Protein AF-A0A2U8VP04-F1 (afdb_monomer)

Sequence (195 aa):
MIQVMQFQFFENGKVKQGQSQHTMMLEAYCEGRLNLFNPYWKRTVQLAESKLTYRWAQRKLEAGEMTAEQFAEYEAAHETCTAIAVCEDTEWVKVGRIGSKRENISYIGQFIIVRRQKAGPMECVVFLDGESFGPDRFQHDLRSKPGTGRRKAYAFYDPSGLYEAMKREEAMRAESDARAAQQPPEGLLGGDPWQ

Nearest PDB structures (foldseek):
  7szf-assembly1_C-3  TM=3.199E-01  e=1.836E+00  Microseira wollei
  7sze-assembly1_B-3  TM=3.113E-01  e=2.849E+00  Microseira wollei
  6wnd-assembly1_C-3  TM=3.426E-01  e=3.749E+00  Microseira wollei

Solvent-accessible surface area (backbone atoms only — not comparable to full-atom values): 10911 Å² total; per-residue (Å²): 115,80,53,32,37,40,40,35,34,32,39,45,41,90,58,60,94,95,55,56,43,35,35,40,34,42,34,35,31,61,57,101,64,70,50,95,88,65,49,77,43,74,40,73,23,56,36,37,56,36,69,61,56,34,57,50,45,50,54,31,40,76,69,68,76,39,54,72,71,51,40,47,54,42,48,52,49,32,52,52,43,53,62,48,54,71,38,87,59,40,66,47,51,29,31,19,63,37,37,42,80,90,78,70,44,72,47,84,66,25,33,34,44,40,38,33,34,69,88,61,66,58,46,53,42,36,36,50,90,92,43,77,49,55,50,53,79,55,48,71,39,89,84,42,49,65,49,68,82,41,53,37,28,35,29,42,30,48,90,79,46,44,68,64,51,42,51,52,54,51,49,54,48,54,52,50,52,53,51,58,72,66,51,72,84,90,78,85,88,76,86,74,98,81,126

Structure (mmCIF, N/CA/C/O backbone):
data_AF-A0A2U8VP04-F1
#
_entry.id   AF-A0A2U8VP04-F1
#
loop_
_atom_site.group_PDB
_atom_site.id
_atom_site.type_symbol
_atom_site.label_atom_id
_atom_site.label_alt_id
_atom_site.label_comp_id
_atom_site.label_asym_id
_atom_site.label_entity_id
_atom_site.label_seq_id
_atom_site.pdbx_PDB_ins_code
_atom_site.Cartn_x
_atom_site.Cartn_y
_atom_site.Cartn_z
_atom_site.occupancy
_atom_site.B_iso_or_equiv
_atom_site.auth_seq_id
_atom_site.auth_comp_id
_atom_site.auth_asym_id
_atom_site.auth_atom_id
_atom_site.pdbx_PDB_model_num
ATOM 1 N N . MET A 1 1 ? -10.518 -2.214 -14.734 1.00 83.38 1 MET A N 1
ATOM 2 C CA . MET A 1 1 ? -9.704 -3.237 -14.051 1.00 83.38 1 MET A CA 1
ATOM 3 C C . MET A 1 1 ? -8.262 -2.759 -14.029 1.00 83.38 1 MET A C 1
ATOM 5 O O . MET A 1 1 ? -7.812 -2.223 -15.039 1.00 83.38 1 MET A O 1
ATOM 9 N N .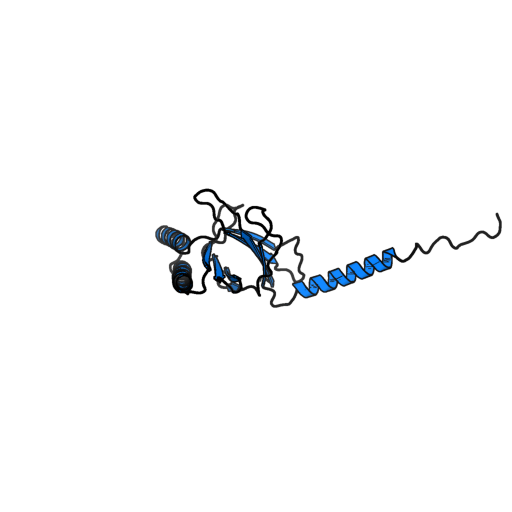 ILE A 1 2 ? -7.581 -2.876 -12.889 1.00 90.56 2 ILE A N 1
ATOM 10 C CA . ILE A 1 2 ? -6.170 -2.491 -12.752 1.00 90.56 2 ILE A CA 1
ATOM 11 C C . ILE A 1 2 ? -5.322 -3.574 -13.423 1.00 90.56 2 ILE A C 1
ATOM 13 O O . ILE A 1 2 ? -5.438 -4.740 -13.064 1.00 90.56 2 ILE A O 1
ATOM 17 N N . GLN A 1 3 ? -4.504 -3.196 -14.404 1.00 92.56 3 GLN A N 1
ATOM 18 C CA . GLN A 1 3 ? -3.622 -4.135 -15.108 1.00 92.56 3 GLN A CA 1
ATOM 19 C C . GLN A 1 3 ? -2.236 -4.179 -14.478 1.00 92.56 3 GLN A C 1
ATOM 21 O O . GLN A 1 3 ? -1.663 -5.250 -14.326 1.00 92.56 3 GLN A O 1
ATOM 26 N N . VAL A 1 4 ? -1.722 -3.013 -14.082 1.00 94.94 4 VAL A N 1
ATOM 27 C CA . VAL A 1 4 ? -0.464 -2.886 -13.350 1.00 94.94 4 VAL A CA 1
ATOM 28 C C . VAL A 1 4 ? -0.673 -1.946 -12.177 1.00 94.94 4 VAL A C 1
ATOM 30 O O . VAL A 1 4 ? -1.321 -0.905 -12.308 1.00 94.94 4 VAL A O 1
ATOM 33 N N . MET A 1 5 ? -0.082 -2.272 -11.035 1.00 96.31 5 MET A N 1
ATOM 34 C CA . MET A 1 5 ? 0.054 -1.334 -9.927 1.00 96.31 5 MET A CA 1
ATOM 35 C C . MET A 1 5 ? 1.511 -1.242 -9.507 1.00 96.31 5 MET A C 1
ATOM 37 O O . MET A 1 5 ? 2.140 -2.254 -9.209 1.00 96.31 5 MET A O 1
ATOM 41 N N . GLN A 1 6 ? 2.042 -0.025 -9.452 1.00 96.38 6 GLN A N 1
ATOM 42 C CA . GLN A 1 6 ? 3.347 0.232 -8.866 1.00 96.38 6 GLN A CA 1
ATOM 43 C C . GLN A 1 6 ? 3.196 0.664 -7.409 1.00 96.38 6 GLN A C 1
ATOM 45 O O . GLN A 1 6 ? 2.401 1.541 -7.068 1.00 96.38 6 GLN A O 1
ATOM 50 N N . PHE A 1 7 ? 4.034 0.076 -6.567 1.00 97.31 7 PHE A N 1
ATOM 51 C CA . PHE A 1 7 ? 4.130 0.337 -5.142 1.00 97.31 7 PHE A CA 1
ATOM 52 C C . PHE A 1 7 ? 5.481 0.988 -4.900 1.00 97.31 7 PHE A C 1
ATOM 54 O O . PHE A 1 7 ? 6.507 0.419 -5.262 1.00 97.31 7 PHE A O 1
ATOM 61 N N . GLN A 1 8 ? 5.513 2.175 -4.306 1.00 96.38 8 GLN A N 1
ATOM 62 C CA . GLN A 1 8 ? 6.757 2.871 -3.989 1.00 96.38 8 GLN A CA 1
ATOM 63 C C . GLN A 1 8 ? 6.781 3.225 -2.505 1.00 96.38 8 GLN A C 1
ATOM 65 O O . GLN A 1 8 ? 5.968 4.011 -2.019 1.00 96.38 8 GLN A O 1
ATOM 70 N N . PHE A 1 9 ? 7.729 2.644 -1.782 1.00 96.25 9 PHE A N 1
ATOM 71 C CA . PHE A 1 9 ? 7.896 2.848 -0.354 1.00 96.25 9 PHE A CA 1
ATOM 72 C C . PHE A 1 9 ? 8.868 3.994 -0.073 1.00 96.25 9 PHE A C 1
ATOM 74 O O . PHE A 1 9 ? 9.968 4.042 -0.629 1.00 96.25 9 PHE A O 1
ATOM 81 N N . PHE A 1 10 ? 8.492 4.876 0.849 1.00 94.69 10 PHE A N 1
ATOM 82 C CA . PHE A 1 10 ? 9.289 6.011 1.298 1.00 94.69 10 PHE A CA 1
ATOM 83 C C . PHE A 1 10 ? 9.478 5.973 2.811 1.00 94.69 10 PHE A C 1
ATOM 85 O O . PHE A 1 10 ? 8.554 5.673 3.572 1.00 94.69 10 PHE A O 1
ATOM 92 N N . GLU A 1 11 ? 10.682 6.347 3.231 1.00 92.00 11 GLU A N 1
ATOM 93 C CA . GLU A 1 11 ? 11.032 6.547 4.630 1.00 92.00 11 GLU A CA 1
ATOM 94 C C . GLU A 1 11 ? 11.326 8.032 4.863 1.00 92.00 11 GLU A C 1
ATOM 96 O O . GLU A 1 11 ? 12.306 8.580 4.356 1.00 92.00 11 GLU A O 1
ATOM 101 N N . ASN A 1 12 ? 10.462 8.696 5.626 1.00 86.00 12 ASN A N 1
ATOM 102 C CA . ASN A 1 12 ? 10.450 10.151 5.792 1.00 86.00 12 ASN A CA 1
ATOM 103 C C . ASN A 1 12 ? 11.450 10.654 6.854 1.00 86.00 12 ASN A C 1
ATOM 105 O O . ASN A 1 12 ? 11.556 11.857 7.075 1.00 86.00 12 ASN A O 1
ATOM 109 N N . GLY A 1 13 ? 12.214 9.760 7.495 1.00 83.75 13 GLY A N 1
ATOM 110 C CA . GLY A 1 13 ? 13.189 10.117 8.529 1.00 83.75 13 GLY A CA 1
ATOM 111 C C . GLY A 1 13 ? 12.532 10.607 9.824 1.00 83.75 13 GLY A C 1
ATOM 112 O O . GLY A 1 13 ? 11.505 10.080 10.251 1.00 83.75 13 GLY A O 1
ATOM 113 N N . LYS A 1 14 ? 1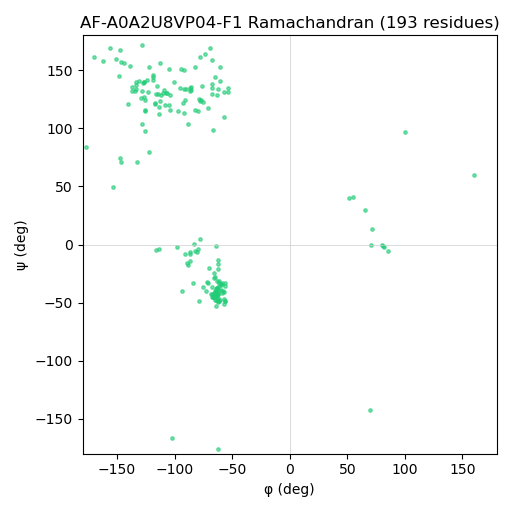3.137 11.607 10.482 1.00 83.88 14 LYS A N 1
ATOM 114 C CA . LYS A 1 14 ? 12.557 12.227 11.685 1.00 83.88 14 LYS A CA 1
ATOM 115 C C . LYS A 1 14 ? 11.338 13.060 11.292 1.00 83.88 14 LYS A C 1
ATOM 117 O O . LYS A 1 14 ? 11.468 14.049 10.579 1.00 83.88 14 LYS A O 1
ATOM 122 N N . VAL A 1 15 ? 10.172 12.679 11.798 1.00 83.38 15 VAL A N 1
ATOM 123 C CA . VAL A 1 15 ? 8.896 13.348 11.518 1.00 83.38 15 VAL A CA 1
ATOM 124 C C . VAL A 1 15 ? 8.341 14.026 12.769 1.00 83.38 15 VAL A C 1
ATOM 126 O O . VAL A 1 15 ? 8.681 13.647 13.891 1.00 83.38 15 VAL A O 1
ATOM 129 N N . LYS A 1 16 ? 7.489 15.042 12.582 1.00 81.44 16 LYS A N 1
ATOM 130 C CA . LYS A 1 16 ? 6.778 15.689 13.696 1.00 81.44 16 LYS A CA 1
ATOM 131 C C . LYS A 1 16 ? 5.764 14.720 14.313 1.00 81.44 16 LYS A C 1
ATOM 133 O O . LYS A 1 16 ? 5.308 13.783 13.659 1.00 81.44 16 LYS A O 1
ATOM 138 N N . GLN A 1 17 ? 5.370 14.973 15.558 1.00 74.25 17 GLN A N 1
ATOM 139 C CA . GLN A 1 17 ? 4.321 14.197 16.219 1.00 74.25 17 GLN A CA 1
ATOM 1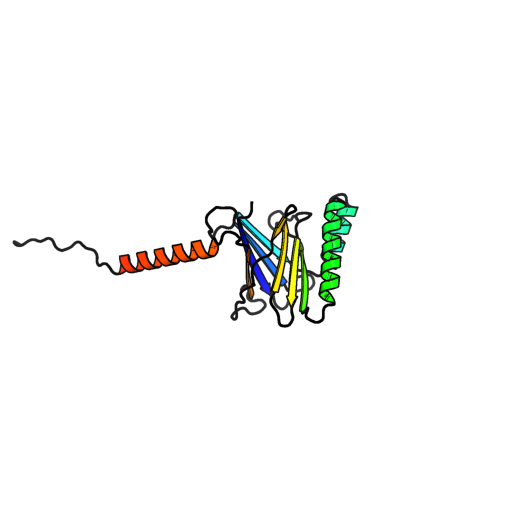40 C C . GLN A 1 17 ? 3.041 14.177 15.362 1.00 74.25 17 GLN A C 1
ATOM 142 O O . GLN A 1 17 ? 2.605 15.213 14.862 1.00 74.25 17 GLN A O 1
ATOM 147 N N . GLY A 1 18 ? 2.472 12.987 15.156 1.00 70.31 18 GLY A N 1
ATOM 148 C CA . GLY A 1 18 ? 1.281 12.779 14.321 1.00 70.31 18 GLY A CA 1
ATOM 149 C C . GLY A 1 18 ? 1.548 12.591 12.821 1.00 70.31 18 GLY A C 1
ATOM 150 O O . GLY A 1 18 ? 0.617 12.270 12.086 1.00 70.31 18 GLY A O 1
ATOM 151 N N . GLN A 1 19 ? 2.789 12.742 12.351 1.00 79.19 19 GLN A N 1
ATOM 152 C CA . GLN A 1 19 ? 3.169 12.403 10.977 1.00 79.19 19 GLN A CA 1
ATOM 153 C C . GLN A 1 19 ? 3.683 10.965 10.887 1.00 79.19 19 GLN A C 1
ATOM 155 O O . GLN A 1 19 ? 4.272 10.448 11.836 1.00 79.19 19 GLN A O 1
ATOM 160 N N . SER A 1 20 ? 3.490 10.317 9.734 1.00 84.50 20 SER A N 1
ATOM 161 C CA . SER A 1 20 ? 4.046 8.983 9.535 1.00 84.50 20 SER A CA 1
ATOM 162 C C . SER A 1 20 ? 5.484 9.029 9.033 1.00 84.50 20 SER A C 1
ATOM 164 O O . SER A 1 20 ? 5.815 9.701 8.054 1.00 84.50 20 SER A O 1
ATOM 166 N N . GLN A 1 21 ? 6.330 8.225 9.675 1.00 89.94 21 GLN A N 1
ATOM 167 C CA . GLN A 1 21 ? 7.680 7.925 9.207 1.00 89.94 21 GLN A CA 1
ATOM 168 C C . GLN A 1 21 ? 7.677 7.128 7.898 1.00 89.94 21 GLN A C 1
ATOM 170 O O . GLN A 1 21 ? 8.659 7.178 7.163 1.00 89.94 21 GLN A O 1
ATOM 175 N N . HIS A 1 22 ? 6.603 6.388 7.608 1.00 94.81 22 HIS A N 1
ATOM 176 C CA . HIS A 1 22 ? 6.528 5.456 6.488 1.00 94.81 22 HIS A CA 1
ATOM 177 C C . HIS A 1 22 ? 5.356 5.811 5.575 1.00 94.81 22 HIS A C 1
ATOM 179 O O . HIS A 1 22 ? 4.222 6.012 6.013 1.00 94.81 22 HIS A O 1
ATOM 185 N N . THR A 1 23 ? 5.611 5.872 4.278 1.00 95.25 23 THR A N 1
ATOM 186 C CA . THR A 1 23 ? 4.586 6.186 3.284 1.00 95.25 23 THR A CA 1
ATOM 187 C C . THR A 1 23 ? 4.680 5.198 2.135 1.00 95.25 23 THR A C 1
ATOM 189 O O . THR A 1 23 ? 5.777 4.884 1.679 1.00 95.25 23 THR A O 1
ATOM 192 N N . MET A 1 24 ? 3.530 4.722 1.663 1.00 96.56 24 MET A N 1
ATOM 193 C CA . MET A 1 24 ? 3.430 3.982 0.411 1.00 96.56 24 MET A CA 1
ATOM 194 C C . MET A 1 24 ? 2.763 4.869 -0.631 1.00 96.56 24 MET A C 1
ATOM 196 O O . MET A 1 24 ? 1.717 5.458 -0.375 1.00 96.56 24 MET A O 1
ATOM 200 N N . MET A 1 25 ? 3.356 4.972 -1.807 1.00 96.69 25 MET A N 1
ATOM 201 C CA . MET A 1 25 ? 2.731 5.584 -2.967 1.00 96.69 25 MET A CA 1
ATOM 202 C C . MET A 1 25 ? 2.279 4.479 -3.909 1.00 96.69 25 MET A C 1
ATOM 204 O O . MET A 1 25 ? 3.059 3.588 -4.236 1.00 96.69 25 MET A O 1
ATOM 208 N N . LEU A 1 26 ? 1.016 4.549 -4.302 1.00 96.75 26 LEU A N 1
ATOM 209 C CA . LEU A 1 26 ? 0.366 3.617 -5.205 1.00 96.75 26 LEU A CA 1
ATOM 210 C C . LEU A 1 26 ? 0.070 4.346 -6.512 1.00 96.75 26 LEU A C 1
ATOM 212 O O . LEU A 1 26 ? -0.510 5.438 -6.498 1.00 96.75 26 LEU A O 1
ATOM 216 N N . GLU A 1 27 ? 0.477 3.749 -7.620 1.00 96.25 27 GLU A N 1
ATOM 217 C CA . GLU A 1 27 ? 0.210 4.229 -8.973 1.00 96.25 27 GLU A CA 1
ATOM 218 C C . GLU A 1 27 ? -0.442 3.093 -9.755 1.00 96.25 27 GLU A C 1
ATOM 220 O O . GLU A 1 27 ? 0.168 2.040 -9.940 1.00 96.25 27 GLU A O 1
ATOM 225 N N . ALA A 1 28 ? -1.695 3.284 -10.160 1.00 95.06 28 ALA A N 1
ATOM 226 C CA . ALA A 1 28 ? -2.449 2.282 -10.901 1.00 95.06 28 ALA A CA 1
ATOM 227 C C . ALA A 1 28 ? -2.470 2.608 -12.391 1.00 95.06 28 ALA A C 1
ATOM 229 O O . ALA A 1 28 ? -2.663 3.760 -12.786 1.00 95.06 28 ALA A O 1
ATOM 230 N N . TYR A 1 29 ? -2.336 1.570 -13.204 1.00 95.06 29 TYR A N 1
ATOM 231 C CA . TYR A 1 29 ? -2.353 1.630 -14.656 1.00 95.06 29 TYR A CA 1
ATOM 232 C C . TYR A 1 29 ? -3.410 0.647 -15.161 1.00 95.06 29 TYR A C 1
ATOM 234 O O . TYR A 1 29 ? -3.404 -0.537 -14.818 1.00 95.06 29 TYR A O 1
ATOM 242 N N . CYS A 1 30 ? -4.352 1.160 -15.947 1.00 92.38 30 CYS A N 1
ATOM 243 C CA . CYS A 1 30 ? -5.529 0.414 -16.405 1.00 92.38 30 CYS A CA 1
ATOM 244 C C . CYS A 1 30 ? -5.524 0.173 -17.922 1.00 92.38 30 CYS A C 1
ATOM 246 O O . CYS A 1 30 ? -6.437 -0.462 -18.444 1.00 92.38 30 CYS A O 1
ATOM 248 N N . GLU A 1 31 ? -4.532 0.711 -18.630 1.00 85.56 31 GLU A N 1
ATOM 249 C CA . GLU A 1 31 ? -4.422 0.644 -20.085 1.00 85.56 31 GLU A CA 1
ATOM 250 C C . GLU A 1 31 ? -3.555 -0.542 -20.518 1.00 85.56 31 GLU A C 1
ATOM 252 O O . GLU A 1 31 ? -2.612 -0.907 -19.820 1.00 85.56 31 GLU A O 1
ATOM 257 N N . GLY A 1 32 ? -3.824 -1.085 -21.713 1.00 80.81 32 GLY A N 1
ATOM 258 C CA . GLY A 1 32 ? -3.103 -2.227 -22.304 1.00 80.81 32 GLY A CA 1
ATOM 259 C C . GLY A 1 32 ? -1.625 -1.988 -22.624 1.00 80.81 32 GLY A C 1
ATOM 260 O O . GLY A 1 32 ? -0.949 -2.889 -23.114 1.00 80.81 32 GLY A O 1
ATOM 261 N N . ARG A 1 33 ? -1.118 -0.778 -22.372 1.00 84.75 33 ARG A N 1
ATOM 262 C CA . ARG A 1 33 ? 0.292 -0.421 -22.488 1.00 84.75 33 ARG A CA 1
ATOM 263 C C . ARG A 1 33 ? 0.706 0.371 -21.258 1.00 84.75 33 ARG A C 1
ATOM 265 O O . ARG A 1 33 ? 0.050 1.340 -20.885 1.00 84.75 33 ARG A O 1
ATOM 272 N N . LEU A 1 34 ? 1.828 -0.012 -20.657 1.00 89.06 34 LEU A N 1
ATOM 273 C CA . LEU A 1 34 ? 2.341 0.676 -19.483 1.00 89.06 34 LEU A CA 1
ATOM 274 C C . LEU A 1 34 ? 3.022 1.995 -19.873 1.00 89.06 34 LEU A C 1
ATOM 276 O O . LEU A 1 34 ? 3.960 2.012 -20.667 1.00 89.06 34 LEU A O 1
ATOM 280 N N . ASN A 1 35 ? 2.561 3.094 -19.276 1.00 89.19 35 ASN A N 1
ATOM 281 C CA . ASN A 1 35 ? 3.212 4.399 -19.326 1.00 89.19 35 ASN A CA 1
ATOM 282 C C . ASN A 1 35 ? 3.435 4.902 -17.897 1.00 89.19 35 ASN A C 1
ATOM 284 O O . ASN A 1 35 ? 2.535 5.488 -17.300 1.00 89.19 35 ASN A O 1
ATOM 288 N N . LEU A 1 36 ? 4.648 4.712 -17.369 1.00 89.75 36 LEU A N 1
ATO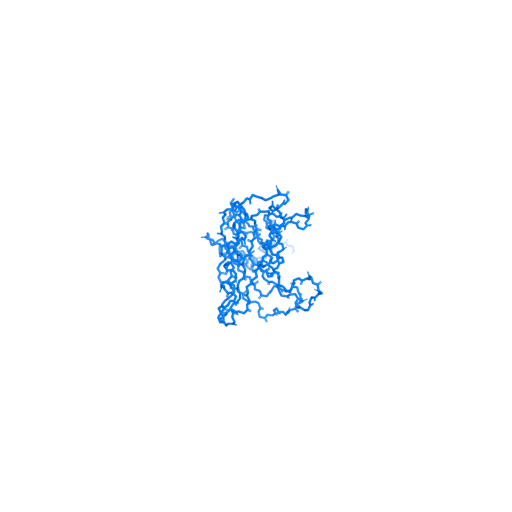M 289 C CA . LEU A 1 36 ? 5.004 5.073 -15.989 1.00 89.75 36 LEU A CA 1
ATOM 290 C C . LEU A 1 36 ? 4.894 6.573 -15.670 1.00 89.75 36 LEU A C 1
ATOM 292 O O . LEU A 1 36 ? 4.933 6.959 -14.505 1.00 89.75 36 LEU A O 1
ATOM 296 N N . PHE A 1 37 ? 4.770 7.435 -16.680 1.00 89.69 37 PHE A N 1
ATOM 297 C CA . PHE A 1 37 ? 4.640 8.878 -16.481 1.00 89.69 37 PHE A CA 1
ATOM 298 C C . PHE A 1 37 ? 3.191 9.331 -16.306 1.00 89.69 37 PHE A C 1
ATOM 300 O O . PHE A 1 37 ? 2.958 10.431 -15.806 1.00 89.69 37 PHE A O 1
ATOM 307 N N . ASN A 1 38 ? 2.223 8.503 -16.705 1.00 91.62 38 ASN A N 1
ATOM 308 C CA . ASN A 1 38 ? 0.810 8.856 -16.684 1.00 91.62 38 ASN A CA 1
ATOM 309 C C . ASN A 1 38 ? -0.036 7.738 -16.053 1.00 91.62 38 ASN A C 1
ATOM 311 O O . ASN A 1 38 ? -0.756 7.034 -16.763 1.00 91.62 38 ASN A O 1
ATOM 315 N N . PRO A 1 39 ? 0.056 7.536 -14.726 1.00 94.00 39 PRO A N 1
ATOM 316 C CA . PRO A 1 39 ? -0.815 6.593 -14.041 1.00 94.00 39 PRO A CA 1
ATOM 317 C C . PRO A 1 39 ? -2.275 7.054 -14.106 1.00 94.00 39 PRO A C 1
ATOM 319 O O . PRO A 1 39 ? -2.564 8.243 -13.965 1.00 94.00 39 PRO A O 1
ATOM 322 N N . TYR A 1 40 ? -3.201 6.100 -14.232 1.00 93.25 40 TYR A N 1
ATOM 323 C CA . TYR A 1 40 ? -4.646 6.359 -14.210 1.00 93.25 40 TYR A CA 1
ATOM 324 C C . TYR A 1 40 ? -5.059 7.063 -12.911 1.00 93.25 40 TYR A C 1
ATOM 326 O O . TYR A 1 40 ? -5.830 8.023 -12.912 1.00 93.25 40 TYR A O 1
ATOM 334 N N . TRP A 1 41 ? -4.478 6.634 -11.789 1.00 92.81 41 TRP A N 1
ATOM 335 C CA . TRP A 1 41 ? -4.485 7.415 -10.562 1.00 92.81 41 TRP A CA 1
A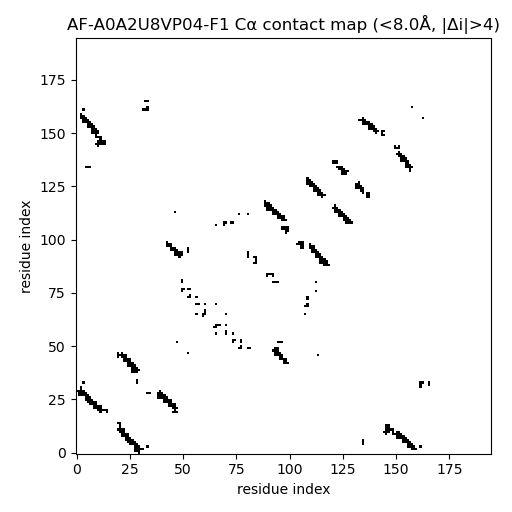TOM 336 C C . TRP A 1 41 ? -3.213 7.200 -9.753 1.00 92.81 41 TRP A C 1
ATOM 338 O O . TRP A 1 41 ? -2.540 6.174 -9.836 1.00 92.81 41 TRP A O 1
ATOM 348 N N . LYS A 1 42 ? -2.927 8.187 -8.902 1.00 94.56 42 LYS A N 1
ATOM 349 C CA . LYS A 1 42 ? -1.823 8.185 -7.946 1.00 94.56 42 LYS A CA 1
ATOM 350 C C . LYS A 1 42 ? -2.332 8.519 -6.552 1.00 94.56 42 LYS A C 1
ATOM 352 O O . LYS A 1 42 ? -3.083 9.489 -6.386 1.00 94.56 42 LYS A O 1
ATOM 357 N N . ARG A 1 43 ? -1.941 7.732 -5.548 1.00 95.06 43 ARG A N 1
ATOM 358 C CA . ARG A 1 43 ? -2.357 7.911 -4.149 1.00 95.06 43 ARG A CA 1
ATOM 359 C C . ARG A 1 43 ? -1.179 7.734 -3.202 1.00 95.06 43 ARG A C 1
ATOM 361 O O . ARG A 1 43 ? -0.420 6.779 -3.299 1.00 95.06 43 ARG A O 1
ATOM 368 N N . THR A 1 44 ? -1.036 8.671 -2.271 1.00 94.44 44 THR A N 1
ATOM 369 C CA . THR A 1 44 ? -0.013 8.630 -1.224 1.00 94.44 44 THR A CA 1
ATOM 370 C C . THR A 1 44 ? -0.666 8.224 0.087 1.00 94.44 44 THR A C 1
ATOM 372 O O . THR A 1 44 ? -1.488 8.958 0.633 1.00 94.44 44 THR A O 1
ATOM 375 N N . VAL A 1 45 ? -0.273 7.068 0.600 1.00 95.38 45 VAL A N 1
ATOM 376 C CA . VAL A 1 45 ? -0.863 6.416 1.760 1.00 95.38 45 VAL A CA 1
ATOM 377 C C . VAL A 1 45 ? 0.094 6.500 2.943 1.00 95.38 45 VAL A C 1
ATOM 379 O O . VAL A 1 45 ? 1.220 6.003 2.901 1.00 95.38 45 VAL A O 1
ATOM 382 N N . GLN A 1 46 ? -0.359 7.134 4.022 1.00 94.50 46 GLN A N 1
ATOM 383 C CA . GLN A 1 46 ? 0.391 7.201 5.275 1.00 94.50 46 GLN A CA 1
ATOM 384 C C . GLN A 1 46 ? 0.229 5.883 6.035 1.00 94.50 46 GLN A C 1
ATOM 386 O O . GLN A 1 46 ? -0.897 5.466 6.305 1.00 94.50 46 GLN A O 1
ATOM 391 N N . LEU A 1 47 ? 1.343 5.238 6.386 1.00 95.88 47 LEU A N 1
ATOM 392 C CA . LEU A 1 47 ? 1.328 3.957 7.089 1.00 95.88 47 LEU A CA 1
ATOM 393 C C . LEU A 1 47 ? 1.355 4.191 8.599 1.00 95.88 47 LEU A C 1
ATOM 395 O O . LEU A 1 47 ? 2.256 4.849 9.115 1.00 95.88 47 LEU A O 1
ATOM 399 N N . ALA A 1 48 ? 0.387 3.649 9.319 1.00 94.25 48 ALA A N 1
ATOM 400 C CA . ALA A 1 48 ? 0.218 3.822 10.754 1.00 94.25 48 ALA A CA 1
ATOM 401 C C . ALA A 1 48 ? 0.073 2.465 11.455 1.00 94.25 48 ALA A C 1
ATOM 403 O O . ALA A 1 48 ? -0.043 1.424 10.812 1.00 94.25 48 ALA A O 1
ATOM 404 N N . GLU A 1 49 ? 0.082 2.465 12.784 1.00 94.00 49 GLU A N 1
ATOM 405 C CA . GLU A 1 49 ? -0.296 1.275 13.549 1.00 94.00 49 GLU A CA 1
ATOM 406 C C . GLU A 1 49 ? -1.742 0.872 13.236 1.00 94.00 49 GLU A C 1
ATOM 408 O O . GLU A 1 49 ? -2.626 1.730 13.129 1.00 94.00 49 GLU A O 1
ATOM 413 N N . SER A 1 50 ? -2.000 -0.434 13.133 1.00 96.06 50 SER A N 1
ATOM 414 C CA . SER A 1 50 ? -3.318 -0.969 12.760 1.00 96.06 50 SER A CA 1
ATOM 415 C C . SER A 1 50 ? -4.435 -0.481 13.689 1.00 96.06 50 SER A C 1
ATOM 417 O O . SER A 1 50 ? -5.518 -0.135 13.222 1.00 96.06 50 SER A O 1
ATOM 419 N N . LYS A 1 51 ? -4.144 -0.324 14.988 1.00 96.19 51 LYS A N 1
ATOM 420 C CA . LYS A 1 51 ? -5.074 0.195 16.004 1.00 96.19 51 LYS A CA 1
ATOM 421 C C . LYS A 1 51 ? -5.646 1.576 15.664 1.00 96.19 51 LYS A C 1
ATOM 423 O O . LYS A 1 51 ? -6.786 1.872 16.020 1.00 96.19 51 LYS A O 1
ATOM 428 N N . LEU A 1 52 ? -4.878 2.441 14.997 1.00 94.81 52 LEU A N 1
ATOM 429 C CA . LEU A 1 52 ? -5.352 3.773 14.604 1.00 94.81 52 LEU A CA 1
ATOM 430 C C . LEU A 1 52 ? -6.361 3.695 13.455 1.00 94.81 52 LEU A C 1
ATOM 432 O O . LEU A 1 52 ? -7.363 4.412 13.478 1.00 94.81 52 LEU A O 1
ATOM 436 N N . THR A 1 53 ? -6.117 2.809 12.489 1.00 94.56 53 THR A N 1
ATOM 437 C CA . THR A 1 53 ? -7.049 2.531 11.388 1.00 94.56 53 THR A CA 1
ATOM 438 C C . THR A 1 53 ? -8.321 1.867 11.910 1.00 94.56 53 THR A C 1
ATOM 440 O O . THR A 1 53 ? -9.408 2.336 11.589 1.00 94.56 53 THR A O 1
ATOM 443 N N . TYR A 1 54 ? -8.192 0.874 12.793 1.00 96.94 54 TYR A N 1
ATOM 444 C CA . TYR A 1 54 ? -9.319 0.201 13.442 1.00 96.94 54 TYR A CA 1
ATOM 445 C C . TYR A 1 54 ? -10.223 1.182 14.205 1.00 96.94 54 TYR A C 1
ATOM 447 O O . TYR A 1 54 ? -11.418 1.265 13.948 1.00 96.94 54 TYR A O 1
ATOM 455 N N . ARG A 1 55 ? -9.645 2.029 15.071 1.00 97.19 55 ARG A N 1
ATOM 456 C CA . ARG A 1 55 ? -10.405 3.063 15.803 1.00 97.19 55 ARG A CA 1
ATOM 457 C C . ARG A 1 55 ? -11.075 4.079 14.885 1.00 97.19 55 ARG A C 1
ATOM 459 O O . ARG A 1 55 ? -12.104 4.643 15.240 1.00 97.19 55 ARG A O 1
ATOM 466 N N . TRP A 1 56 ? -10.460 4.394 13.747 1.00 95.75 56 TRP A N 1
ATOM 467 C CA . TRP A 1 56 ? -11.101 5.248 12.753 1.00 95.75 56 TRP A CA 1
ATOM 468 C C . TRP A 1 56 ? -12.304 4.545 12.117 1.00 95.75 56 TRP A C 1
ATOM 470 O O . TRP A 1 56 ? -13.354 5.174 12.020 1.00 95.75 56 TRP A O 1
ATOM 480 N N . ALA A 1 57 ? -12.164 3.271 11.742 1.00 96.50 57 ALA A N 1
ATOM 481 C CA . ALA A 1 57 ? -13.241 2.482 11.153 1.00 96.50 57 ALA A CA 1
ATOM 482 C C . ALA A 1 57 ? -14.412 2.324 12.131 1.00 96.50 57 ALA A C 1
ATOM 484 O O . ALA A 1 57 ? -15.553 2.577 11.761 1.00 96.50 57 ALA A O 1
ATOM 485 N N . GLN A 1 58 ? -14.117 2.064 13.406 1.00 97.75 58 GLN A N 1
ATOM 486 C CA . GLN A 1 58 ? -15.115 1.994 14.471 1.00 97.75 58 GLN A CA 1
ATOM 487 C C . GLN A 1 58 ? -15.935 3.288 14.570 1.00 97.75 58 GLN A C 1
ATOM 489 O O . GLN A 1 58 ? -17.159 3.247 14.545 1.00 97.75 58 GLN A O 1
ATOM 494 N N . ARG A 1 59 ? -15.277 4.457 14.586 1.00 97.62 59 ARG A N 1
ATOM 495 C CA . ARG A 1 59 ? -15.990 5.747 14.600 1.00 97.62 59 ARG A CA 1
ATOM 496 C C . ARG A 1 59 ? -16.859 5.964 13.360 1.00 97.62 59 ARG A C 1
ATOM 498 O O . ARG A 1 59 ? -17.858 6.667 13.441 1.00 97.62 59 ARG A O 1
ATOM 505 N N . LYS A 1 60 ? -16.465 5.418 12.205 1.00 97.12 60 LYS A N 1
ATOM 506 C CA . LYS A 1 60 ? -17.245 5.518 10.964 1.00 97.12 60 LYS A CA 1
ATOM 507 C C . LYS A 1 60 ? -18.461 4.599 10.975 1.00 97.12 60 LYS A C 1
ATOM 509 O O . LYS A 1 60 ? -19.513 5.024 10.509 1.00 97.12 60 LYS A O 1
ATOM 514 N N . LEU A 1 61 ? -18.337 3.411 11.561 1.00 97.12 61 LEU A N 1
ATOM 515 C CA . LEU A 1 61 ? -19.468 2.525 11.830 1.00 97.12 61 LEU A CA 1
ATOM 516 C C . LEU A 1 61 ? -20.461 3.185 12.799 1.00 97.12 61 LEU A C 1
ATOM 518 O O . LEU A 1 61 ? -21.645 3.274 12.496 1.00 97.12 61 LEU A O 1
ATOM 522 N N . GLU A 1 62 ? -19.972 3.724 13.920 1.00 97.62 62 GLU A N 1
ATOM 523 C CA . GLU A 1 62 ? -20.792 4.425 14.924 1.00 97.62 62 GLU A CA 1
ATOM 524 C C . GLU A 1 62 ? -21.519 5.650 14.340 1.00 97.62 62 GLU A C 1
ATOM 526 O O . GLU A 1 62 ? -22.646 5.948 14.729 1.00 97.62 62 GLU A O 1
ATOM 531 N N . ALA A 1 63 ? -20.897 6.342 13.382 1.00 96.75 63 ALA A N 1
ATOM 532 C CA . ALA A 1 63 ? -21.494 7.471 12.669 1.00 96.75 63 ALA A CA 1
ATOM 533 C C . ALA A 1 63 ? -22.462 7.063 11.536 1.00 96.75 63 ALA A C 1
ATOM 535 O O . ALA A 1 63 ? -23.045 7.941 10.902 1.00 96.75 63 ALA A O 1
ATOM 536 N N . GLY A 1 64 ? -22.620 5.765 11.247 1.00 96.44 64 GLY A N 1
ATOM 537 C CA . GLY A 1 64 ? -23.441 5.265 10.137 1.00 96.44 64 GLY A CA 1
ATOM 538 C C . GLY A 1 64 ? -22.846 5.508 8.744 1.00 96.44 64 GLY A C 1
ATOM 539 O O . GLY A 1 64 ? -23.545 5.369 7.745 1.00 96.44 64 GLY A O 1
ATOM 540 N N . GLU A 1 65 ? -21.565 5.877 8.657 1.00 95.31 65 GLU A N 1
ATOM 541 C CA . GLU A 1 65 ? -20.860 6.124 7.391 1.00 95.31 65 GLU A CA 1
ATOM 542 C C . GLU A 1 65 ? -20.259 4.845 6.781 1.00 95.31 65 GLU A C 1
ATOM 544 O O . GLU A 1 65 ? -19.842 4.852 5.626 1.00 95.31 65 GLU A O 1
ATOM 549 N N . MET A 1 66 ? -20.173 3.764 7.559 1.00 95.31 66 MET A N 1
ATOM 550 C CA . MET A 1 66 ? -19.579 2.480 7.181 1.00 95.31 66 MET A CA 1
ATOM 551 C C . MET A 1 66 ? -20.538 1.346 7.547 1.00 95.31 66 MET A C 1
ATOM 553 O O . MET A 1 66 ? -21.163 1.384 8.605 1.00 95.31 66 MET A O 1
ATOM 557 N N . THR A 1 67 ? -20.642 0.334 6.688 1.00 94.94 67 THR A N 1
ATOM 558 C CA . THR A 1 67 ? -21.437 -0.871 6.973 1.00 94.94 67 THR A CA 1
ATOM 559 C C . THR A 1 67 ? -20.694 -1.822 7.918 1.00 94.94 67 THR A C 1
ATOM 561 O O . THR A 1 67 ? -19.472 -1.757 8.054 1.00 94.94 67 THR A O 1
ATOM 564 N N . ALA A 1 68 ? -21.419 -2.744 8.557 1.00 95.62 68 ALA A N 1
ATOM 565 C CA . ALA A 1 68 ? -20.805 -3.771 9.403 1.00 95.62 68 ALA A CA 1
ATOM 566 C C . ALA A 1 68 ? -19.848 -4.688 8.614 1.00 95.62 68 ALA A C 1
ATOM 568 O O . ALA A 1 68 ? -18.802 -5.069 9.128 1.00 95.62 68 ALA A O 1
ATOM 569 N N . GLU A 1 69 ? -20.173 -4.985 7.354 1.00 92.94 69 GLU A N 1
ATOM 570 C CA . GLU A 1 69 ? -19.345 -5.796 6.451 1.00 92.94 69 GLU A CA 1
ATOM 571 C C . GLU A 1 69 ? -18.009 -5.106 6.151 1.00 92.94 69 GLU A C 1
ATOM 573 O O . GLU A 1 69 ? -16.948 -5.697 6.333 1.00 92.94 69 GLU A O 1
ATOM 578 N N . GLN A 1 70 ? -18.042 -3.817 5.797 1.00 93.19 70 GLN A N 1
ATOM 579 C CA . GLN A 1 70 ? -16.825 -3.025 5.591 1.00 93.19 70 GLN A CA 1
ATOM 580 C C . GLN A 1 70 ? -16.003 -2.897 6.877 1.00 93.19 70 GLN A C 1
ATOM 582 O O . GLN A 1 70 ? -14.774 -2.904 6.833 1.00 93.19 70 GLN A O 1
ATOM 587 N N . PHE A 1 71 ? -16.661 -2.768 8.032 1.00 95.81 71 PHE A N 1
ATOM 588 C CA . PHE A 1 71 ? -15.971 -2.718 9.317 1.00 95.81 71 PHE A CA 1
ATOM 589 C C . PHE A 1 71 ? -15.253 -4.037 9.641 1.00 95.81 71 PHE A C 1
ATOM 591 O O . PHE A 1 71 ? -14.110 -3.996 10.100 1.00 95.81 71 PHE A O 1
ATOM 598 N N . ALA A 1 72 ? -15.873 -5.182 9.342 1.00 94.94 72 ALA A N 1
ATOM 599 C CA . ALA A 1 72 ? -15.287 -6.504 9.564 1.00 94.94 72 ALA A CA 1
ATOM 600 C C . ALA A 1 72 ? -13.958 -6.693 8.807 1.00 94.94 72 ALA A C 1
ATOM 602 O O . ALA A 1 72 ? -13.034 -7.315 9.329 1.00 94.94 72 ALA A O 1
ATOM 603 N N . GLU A 1 73 ? -13.796 -6.091 7.623 1.00 93.69 73 GLU A N 1
ATOM 604 C CA . GLU A 1 73 ? -12.511 -6.102 6.905 1.00 93.69 73 GLU A CA 1
ATOM 605 C C . GLU A 1 73 ? -11.401 -5.368 7.676 1.00 93.69 73 GLU A C 1
ATOM 607 O O . GLU A 1 73 ? -10.260 -5.833 7.742 1.00 93.69 73 GLU A O 1
ATOM 612 N N . TYR A 1 74 ? -11.720 -4.230 8.303 1.00 95.44 74 TYR A N 1
ATOM 613 C CA . TYR A 1 74 ? -10.764 -3.489 9.132 1.00 95.44 74 TYR A CA 1
ATOM 614 C C . TYR A 1 74 ? -10.453 -4.202 10.451 1.00 95.44 74 TYR A C 1
ATOM 616 O O . TYR A 1 74 ? -9.326 -4.093 10.947 1.00 95.44 74 TYR A O 1
ATOM 624 N N . GLU A 1 75 ? -11.425 -4.915 11.019 1.00 97.00 75 GLU A N 1
ATOM 625 C CA . GLU A 1 75 ? -11.234 -5.781 12.184 1.00 97.00 75 GLU A CA 1
ATOM 626 C C . GLU A 1 75 ? -10.279 -6.932 11.850 1.00 97.00 75 GLU A C 1
ATOM 628 O O . GLU A 1 75 ? -9.216 -7.039 12.467 1.00 97.00 75 GLU A O 1
ATOM 633 N N . ALA A 1 76 ? -10.555 -7.684 10.782 1.00 95.44 76 ALA A N 1
ATOM 634 C CA . ALA A 1 76 ? -9.691 -8.763 10.305 1.00 95.44 76 ALA A CA 1
ATOM 635 C C . ALA A 1 76 ? -8.268 -8.272 9.977 1.00 95.44 76 ALA A C 1
ATOM 637 O O . ALA A 1 76 ? -7.271 -8.924 10.309 1.00 95.44 76 ALA A O 1
ATOM 638 N N . ALA A 1 77 ? -8.138 -7.085 9.374 1.00 95.75 77 ALA A N 1
ATOM 639 C CA . ALA A 1 77 ? -6.842 -6.456 9.131 1.00 95.75 77 ALA A CA 1
ATOM 640 C C . ALA A 1 77 ? -6.107 -6.115 10.440 1.00 95.75 77 ALA A C 1
ATOM 642 O O . ALA A 1 77 ? -4.891 -6.307 10.542 1.00 95.75 77 ALA A O 1
ATOM 643 N N . HIS A 1 78 ? -6.820 -5.615 11.454 1.00 97.62 78 HIS A N 1
ATOM 644 C CA . HIS A 1 78 ? -6.240 -5.307 12.760 1.00 97.62 78 HIS A CA 1
ATOM 645 C C . HIS A 1 78 ? -5.742 -6.561 13.481 1.00 97.62 78 HIS A C 1
ATOM 647 O O . HIS A 1 78 ? -4.610 -6.557 13.983 1.00 97.62 78 HIS A O 1
ATOM 653 N N . GLU A 1 79 ? -6.537 -7.628 13.483 1.00 97.81 79 GLU A N 1
ATOM 654 C CA . GLU A 1 79 ? -6.171 -8.928 14.046 1.00 97.81 79 GLU A CA 1
ATOM 655 C C . GLU A 1 79 ? -4.952 -9.518 13.335 1.00 97.81 79 GLU A C 1
ATOM 657 O O . GLU A 1 79 ? -3.956 -9.848 13.983 1.00 97.81 79 GLU A O 1
ATOM 662 N N . THR A 1 80 ? -4.970 -9.533 11.999 1.00 96.44 80 THR A N 1
ATOM 663 C CA . THR A 1 80 ? -3.853 -10.007 11.168 1.00 96.44 80 THR A CA 1
ATOM 664 C C . THR A 1 80 ? -2.565 -9.251 11.485 1.00 96.44 80 THR A C 1
ATOM 666 O O . THR A 1 80 ? -1.519 -9.854 11.729 1.00 96.44 80 THR A O 1
ATOM 669 N N . CYS A 1 81 ? -2.615 -7.916 11.541 1.00 97.06 81 CYS A N 1
ATOM 670 C CA . CYS A 1 81 ? -1.448 -7.119 11.912 1.00 97.06 81 CYS A CA 1
ATOM 671 C C . CYS A 1 81 ? -0.974 -7.404 13.341 1.00 97.06 81 CYS A C 1
ATOM 673 O O . CYS A 1 81 ? 0.228 -7.406 13.584 1.00 97.06 81 CYS A O 1
ATOM 675 N N . THR A 1 82 ? -1.885 -7.638 14.283 1.00 97.25 82 THR A N 1
ATOM 676 C CA . THR A 1 82 ? -1.527 -7.934 15.677 1.00 97.25 82 THR A CA 1
ATOM 677 C C . THR A 1 82 ? -0.818 -9.284 15.785 1.00 97.25 82 THR A C 1
ATOM 679 O O . THR A 1 82 ? 0.221 -9.371 16.437 1.00 97.25 82 THR A O 1
ATOM 682 N N . ALA A 1 83 ? -1.306 -10.303 15.071 1.00 96.56 83 ALA A N 1
ATOM 683 C CA . ALA A 1 83 ? -0.656 -11.609 14.981 1.00 96.56 83 ALA A CA 1
ATOM 684 C C . ALA A 1 83 ? 0.737 -11.518 14.331 1.00 96.56 83 ALA A C 1
ATOM 686 O O . ALA A 1 83 ? 1.698 -12.097 14.831 1.00 96.56 83 ALA A O 1
A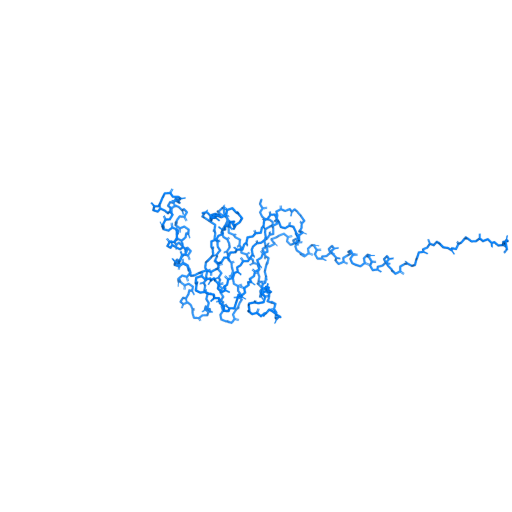TOM 687 N N . ILE A 1 84 ? 0.880 -10.735 13.258 1.00 95.25 84 ILE A N 1
ATOM 688 C CA . ILE A 1 84 ? 2.171 -10.528 12.582 1.00 95.25 84 ILE A CA 1
ATOM 689 C C . ILE A 1 84 ? 3.162 -9.754 13.464 1.00 95.25 84 ILE A C 1
ATOM 691 O O . ILE A 1 84 ? 4.367 -10.018 13.416 1.00 95.25 84 ILE A O 1
ATOM 695 N N . ALA A 1 85 ? 2.686 -8.779 14.243 1.00 94.50 85 ALA A N 1
ATOM 696 C CA . ALA A 1 85 ? 3.534 -7.905 15.052 1.00 94.50 85 ALA A CA 1
ATOM 697 C C . ALA A 1 85 ? 4.281 -8.649 16.167 1.00 94.50 85 ALA A C 1
ATOM 699 O O . ALA A 1 85 ? 5.358 -8.211 16.562 1.00 94.50 85 ALA A O 1
ATOM 700 N N . VAL A 1 86 ? 3.725 -9.760 16.661 1.00 95.31 86 VAL A N 1
ATOM 701 C CA . VAL A 1 86 ? 4.355 -10.584 17.704 1.00 95.31 86 VAL A CA 1
ATOM 702 C C . VAL A 1 86 ? 5.314 -11.638 17.145 1.00 95.31 86 VAL A C 1
ATOM 704 O O . VAL A 1 86 ? 6.012 -12.292 17.918 1.00 95.31 86 VAL A O 1
ATOM 707 N N . CYS A 1 87 ? 5.387 -11.812 15.820 1.00 94.38 87 CYS A N 1
ATOM 708 C CA . CYS A 1 87 ? 6.365 -12.708 15.210 1.00 94.38 87 CYS A CA 1
ATOM 709 C C . CYS A 1 87 ? 7.790 -12.169 15.402 1.00 94.38 87 CYS A C 1
ATOM 711 O O . CYS A 1 87 ? 8.063 -11.002 15.121 1.00 94.38 87 CYS A O 1
ATOM 713 N N . GLU A 1 88 ? 8.722 -13.041 15.788 1.00 92.94 88 GLU A N 1
ATOM 714 C CA . GLU A 1 88 ? 10.106 -12.659 16.099 1.00 92.94 88 GLU A CA 1
ATOM 715 C C . GLU A 1 88 ? 10.840 -11.995 14.922 1.00 92.94 88 GLU A C 1
ATOM 717 O O . GLU A 1 88 ? 11.622 -11.065 15.124 1.00 92.94 88 GLU A O 1
ATOM 722 N N . ASP A 1 89 ? 10.564 -12.426 13.690 1.00 93.94 89 ASP A N 1
ATOM 723 C CA . ASP A 1 89 ? 11.188 -11.884 12.477 1.00 93.94 89 ASP A CA 1
ATOM 724 C C . ASP A 1 89 ? 10.528 -10.583 11.977 1.00 93.94 89 ASP A C 1
ATOM 726 O O . ASP A 1 89 ? 11.019 -9.937 11.054 1.00 93.94 89 ASP A O 1
ATOM 730 N N . THR A 1 90 ? 9.426 -10.133 12.579 1.00 94.88 90 THR A N 1
ATOM 731 C CA . THR A 1 90 ? 8.794 -8.872 12.175 1.00 94.88 90 THR A CA 1
ATOM 732 C C . THR A 1 90 ? 9.575 -7.680 12.744 1.00 94.88 90 THR A C 1
ATOM 734 O O . THR A 1 90 ? 9.769 -7.552 13.950 1.00 94.88 90 THR A O 1
ATOM 737 N N . GLU A 1 91 ? 10.022 -6.778 11.867 1.00 94.19 91 GLU A N 1
ATOM 738 C CA . GLU A 1 91 ? 10.576 -5.471 12.251 1.00 94.19 91 GLU A CA 1
ATOM 739 C C . GLU A 1 91 ? 9.431 -4.509 12.584 1.00 94.19 91 GLU A C 1
ATOM 741 O O . GLU A 1 91 ? 9.426 -3.858 13.625 1.00 94.19 91 GLU A O 1
ATOM 746 N N . TRP A 1 92 ? 8.438 -4.439 11.694 1.00 94.62 92 TRP A N 1
ATOM 747 C CA . TRP A 1 92 ? 7.183 -3.729 11.913 1.00 94.62 92 TRP A CA 1
ATOM 748 C C . TRP A 1 92 ? 6.116 -4.189 10.917 1.00 94.62 92 TRP A C 1
ATOM 750 O O . TRP A 1 92 ? 6.405 -4.666 9.819 1.00 94.62 92 TRP A O 1
ATOM 760 N N . VAL A 1 93 ? 4.857 -3.971 11.281 1.00 96.88 93 VAL A N 1
ATOM 761 C CA . VAL A 1 93 ? 3.698 -4.111 10.397 1.00 96.88 93 VAL A CA 1
ATOM 762 C C . VAL A 1 93 ? 2.807 -2.887 10.571 1.00 96.88 93 VAL A C 1
ATOM 764 O O . VAL A 1 93 ? 2.597 -2.411 11.689 1.00 96.88 93 VAL A O 1
ATOM 767 N N . LYS A 1 94 ? 2.356 -2.309 9.459 1.00 96.81 94 LYS A N 1
ATOM 768 C CA . LYS A 1 94 ? 1.589 -1.061 9.438 1.00 96.81 94 LYS A CA 1
ATOM 769 C C . LYS A 1 94 ? 0.446 -1.145 8.437 1.00 96.81 94 LYS A C 1
ATOM 771 O O . LYS A 1 94 ? 0.535 -1.849 7.436 1.00 96.81 94 LYS A O 1
ATOM 776 N N . VAL A 1 95 ? -0.598 -0.368 8.702 1.00 97.12 95 VAL A N 1
ATOM 777 C CA . VAL A 1 95 ? -1.787 -0.246 7.859 1.00 97.12 95 VAL A CA 1
ATOM 778 C C . VAL A 1 95 ? -1.918 1.190 7.383 1.00 97.12 95 VAL A C 1
ATOM 780 O O . VAL A 1 95 ? -1.667 2.129 8.138 1.00 97.12 95 VAL A O 1
ATOM 783 N N . GLY A 1 96 ? -2.332 1.378 6.139 1.00 95.94 96 GLY A N 1
ATOM 784 C CA . GLY A 1 96 ? -2.638 2.686 5.586 1.00 95.94 96 GLY A CA 1
ATOM 785 C C . GLY A 1 96 ? -4.032 2.731 4.984 1.00 95.94 96 GLY A C 1
ATOM 786 O O . GLY A 1 96 ? -4.460 1.791 4.329 1.00 95.94 96 GLY A O 1
ATOM 787 N N . ARG A 1 97 ? -4.747 3.835 5.196 1.00 95.25 97 ARG A N 1
ATOM 788 C CA . ARG A 1 97 ? -6.057 4.068 4.572 1.00 95.25 97 ARG A CA 1
ATOM 789 C C . ARG A 1 97 ? -5.855 4.710 3.209 1.00 95.25 97 ARG A C 1
ATOM 791 O O . ARG A 1 97 ? -5.094 5.677 3.107 1.00 95.25 97 ARG A O 1
ATOM 798 N N . ILE A 1 98 ? -6.526 4.195 2.186 1.00 95.75 98 ILE A N 1
ATOM 799 C CA . ILE A 1 98 ? -6.448 4.760 0.840 1.00 95.75 98 ILE A CA 1
ATOM 800 C C . ILE A 1 98 ? -7.480 5.885 0.735 1.00 95.75 98 ILE A C 1
ATOM 802 O O . ILE A 1 98 ? -8.602 5.798 1.225 1.00 95.75 98 ILE A O 1
ATOM 806 N N . GLY A 1 99 ? -7.068 7.003 0.153 1.00 93.12 99 GLY A N 1
ATOM 807 C CA . GLY A 1 99 ? -7.891 8.201 0.070 1.00 93.12 99 GLY A CA 1
ATOM 808 C C . GLY A 1 99 ? -7.279 9.234 -0.857 1.00 93.12 99 GLY A C 1
ATOM 809 O O . GLY A 1 99 ? -6.082 9.189 -1.153 1.00 93.12 99 GLY A O 1
ATOM 810 N N . SER A 1 100 ? -8.089 10.182 -1.315 1.00 88.75 100 SER A N 1
ATOM 811 C CA . SER A 1 100 ? -7.637 11.287 -2.154 1.00 88.75 100 SER A CA 1
ATOM 812 C C . SER A 1 100 ? -7.388 12.517 -1.294 1.00 88.75 100 SER A C 1
ATOM 814 O O . SER A 1 100 ? -8.309 13.105 -0.735 1.00 88.75 100 SER A O 1
ATOM 816 N N . LYS A 1 101 ? -6.123 12.951 -1.221 1.00 84.31 101 LYS A N 1
ATOM 817 C CA . LYS A 1 101 ? -5.762 14.223 -0.573 1.00 84.31 101 LYS A CA 1
ATOM 818 C C . LYS A 1 101 ? -6.378 15.422 -1.302 1.00 84.31 101 LYS A C 1
ATOM 820 O O . LYS A 1 101 ? -6.690 16.415 -0.658 1.00 84.31 101 LYS A O 1
ATOM 825 N N . ARG A 1 102 ? -6.551 15.328 -2.627 1.00 85.75 102 ARG A N 1
ATOM 826 C CA . ARG A 1 102 ? -7.153 16.386 -3.454 1.00 85.75 102 ARG A CA 1
ATOM 827 C C . ARG A 1 102 ? -8.626 16.591 -3.110 1.00 85.75 102 ARG A C 1
ATOM 829 O O . ARG A 1 102 ? -9.060 17.727 -2.998 1.00 85.75 102 ARG A O 1
ATOM 836 N N . GLU A 1 103 ? -9.362 15.498 -2.940 1.00 88.25 103 GLU A N 1
ATOM 837 C CA . GLU A 1 103 ? -10.782 15.524 -2.560 1.00 88.25 103 GLU A CA 1
ATOM 838 C C . GLU A 1 103 ? -10.982 15.586 -1.038 1.00 88.25 103 GLU A C 1
ATOM 840 O O . GLU A 1 103 ? -12.097 15.781 -0.574 1.00 88.25 103 GLU A O 1
ATOM 845 N N . ASN A 1 104 ? -9.908 15.438 -0.256 1.00 87.44 104 ASN A N 1
ATOM 846 C CA . ASN A 1 104 ? -9.937 15.347 1.204 1.00 87.44 104 ASN A CA 1
ATOM 847 C C . ASN A 1 104 ? -10.866 14.231 1.730 1.00 87.44 104 ASN A C 1
ATOM 849 O O . ASN A 1 104 ? -11.563 14.402 2.729 1.00 87.44 104 ASN A O 1
ATOM 853 N N . ILE A 1 105 ? -10.856 13.071 1.068 1.00 90.38 105 ILE A N 1
ATOM 854 C CA . ILE A 1 105 ? -11.676 11.907 1.435 1.00 90.38 105 ILE A CA 1
ATOM 855 C C . ILE A 1 105 ? -10.820 10.672 1.710 1.00 90.38 105 ILE A C 1
ATOM 857 O O . ILE A 1 105 ? -9.725 10.511 1.168 1.00 90.38 105 ILE A O 1
ATOM 861 N N . SER A 1 106 ? -11.338 9.785 2.558 1.00 91.06 106 SER A N 1
ATOM 862 C CA . SER A 1 106 ? -10.852 8.408 2.710 1.00 91.06 106 SER A CA 1
ATOM 863 C C . SER A 1 106 ? -11.866 7.475 2.060 1.00 91.06 106 SER A C 1
ATOM 865 O O . SER A 1 106 ? -13.056 7.608 2.339 1.00 91.06 106 SER A O 1
ATOM 867 N N . TYR A 1 107 ? -11.409 6.559 1.212 1.00 93.56 107 TYR A N 1
ATOM 868 C CA . TYR A 1 107 ? -12.284 5.579 0.579 1.00 93.56 107 TYR A CA 1
ATOM 869 C C . TYR A 1 107 ? -12.512 4.426 1.560 1.00 93.56 107 TYR A C 1
ATOM 871 O O . TYR A 1 107 ? -11.573 3.757 1.995 1.00 93.56 107 TYR A O 1
ATOM 879 N N . ILE A 1 108 ? -13.761 4.255 1.982 1.00 92.81 108 ILE A N 1
ATOM 880 C CA . ILE A 1 108 ? -14.161 3.206 2.923 1.00 92.81 108 ILE A CA 1
ATOM 881 C C . ILE A 1 108 ? -14.017 1.838 2.245 1.00 92.81 108 ILE A C 1
ATOM 883 O O . ILE A 1 108 ? -14.349 1.696 1.074 1.00 92.81 108 ILE A O 1
ATOM 887 N N . GLY A 1 109 ? -13.489 0.853 2.977 1.00 91.06 109 GLY A N 1
ATOM 888 C CA . GLY A 1 109 ? -13.176 -0.483 2.452 1.00 91.06 109 GLY A CA 1
ATOM 889 C C . GLY A 1 109 ? -11.854 -0.553 1.681 1.00 91.06 109 GLY A C 1
ATOM 890 O O . GLY A 1 109 ? -11.457 -1.616 1.229 1.00 91.06 109 GLY A O 1
ATOM 891 N N . GLN A 1 110 ? -11.128 0.564 1.538 1.00 95.25 110 GLN A N 1
ATOM 892 C CA . GLN A 1 110 ? -9.863 0.594 0.806 1.00 95.25 110 GLN A CA 1
ATOM 893 C C . GLN A 1 110 ? -8.678 0.874 1.732 1.00 95.25 110 GLN A C 1
ATOM 895 O O . GLN A 1 110 ? -8.573 1.931 2.375 1.00 95.25 110 GLN A O 1
ATOM 900 N N . PHE A 1 111 ? -7.745 -0.070 1.806 1.00 96.56 111 PHE A N 1
ATOM 901 C CA . PHE A 1 111 ? -6.581 0.035 2.680 1.00 96.56 111 PHE A CA 1
ATOM 902 C C . PHE A 1 111 ? -5.409 -0.815 2.192 1.00 96.56 111 PHE A C 1
ATOM 904 O O . PHE A 1 111 ? -5.512 -1.622 1.278 1.00 96.56 111 PHE A O 1
ATOM 911 N N . ILE A 1 112 ? -4.256 -0.599 2.811 1.00 97.50 112 ILE A N 1
ATOM 912 C CA . ILE A 1 112 ? -3.023 -1.330 2.544 1.00 97.50 112 ILE A CA 1
ATOM 913 C C . ILE A 1 112 ? -2.467 -1.878 3.848 1.00 97.50 112 ILE A C 1
ATOM 915 O O . ILE A 1 112 ? -2.441 -1.163 4.850 1.00 97.50 112 ILE A O 1
ATOM 919 N N . ILE A 1 113 ? -1.976 -3.111 3.822 1.00 97.44 113 ILE A N 1
ATOM 920 C CA . ILE A 1 113 ? -1.153 -3.691 4.882 1.00 97.44 113 ILE A CA 1
ATOM 921 C C . ILE A 1 113 ? 0.267 -3.818 4.341 1.00 97.44 113 ILE A C 1
ATOM 923 O O . ILE A 1 113 ? 0.485 -4.283 3.223 1.00 97.44 113 ILE A O 1
ATOM 927 N N . VAL A 1 114 ? 1.243 -3.382 5.132 1.00 97.19 114 VAL A N 1
ATOM 928 C CA . VAL A 1 114 ? 2.666 -3.481 4.802 1.00 97.19 114 VAL A CA 1
ATOM 929 C C . VAL A 1 114 ? 3.395 -4.103 5.978 1.00 97.19 114 VAL A C 1
ATOM 931 O O . VAL A 1 114 ? 3.312 -3.602 7.102 1.00 97.19 114 VAL A O 1
ATOM 934 N N . ARG A 1 115 ? 4.143 -5.169 5.707 1.00 95.56 115 ARG A N 1
ATOM 935 C CA . ARG A 1 115 ? 5.001 -5.848 6.674 1.00 95.56 115 ARG A CA 1
ATOM 936 C C . ARG A 1 115 ? 6.454 -5.713 6.249 1.00 95.56 115 ARG A C 1
ATOM 938 O O . ARG A 1 115 ? 6.812 -5.900 5.087 1.00 95.56 115 ARG A O 1
ATOM 945 N N . ARG A 1 116 ? 7.305 -5.427 7.222 1.00 94.19 116 ARG A N 1
ATOM 946 C CA . ARG A 1 116 ? 8.753 -5.440 7.088 1.00 94.19 116 ARG A CA 1
ATOM 947 C C . ARG A 1 116 ? 9.316 -6.499 8.025 1.00 94.19 116 ARG A C 1
ATOM 949 O O . ARG A 1 116 ? 9.108 -6.423 9.233 1.00 94.19 116 ARG A O 1
ATOM 956 N N . GLN A 1 117 ? 10.031 -7.464 7.463 1.00 93.12 117 GLN A N 1
ATOM 957 C CA . GLN A 1 117 ? 10.825 -8.426 8.227 1.00 93.12 117 GLN A CA 1
ATOM 958 C C . GLN A 1 117 ? 12.190 -7.826 8.597 1.00 93.12 117 GLN A C 1
ATOM 960 O O . GLN A 1 117 ? 12.691 -6.967 7.870 1.00 93.12 117 GLN A O 1
ATOM 965 N N . LYS A 1 118 ? 12.811 -8.277 9.692 1.00 90.06 118 LYS A N 1
ATOM 966 C CA . LYS A 1 118 ? 14.118 -7.776 10.161 1.00 90.06 118 LYS A CA 1
ATOM 967 C C . LYS A 1 118 ? 15.215 -8.049 9.133 1.00 90.06 118 LYS A C 1
ATOM 969 O O . LYS A 1 118 ? 15.955 -7.139 8.758 1.00 90.06 118 LYS A O 1
ATOM 974 N N . ALA A 1 119 ? 15.277 -9.286 8.641 1.00 85.44 119 ALA A N 1
ATOM 975 C CA . ALA A 1 119 ? 16.282 -9.735 7.676 1.00 85.44 119 ALA A CA 1
ATOM 976 C C . ALA A 1 119 ? 15.700 -10.146 6.307 1.00 85.44 119 ALA A C 1
ATOM 978 O O . ALA A 1 119 ? 16.461 -10.444 5.389 1.00 85.44 119 ALA A O 1
ATOM 979 N N . GLY A 1 120 ? 14.374 -10.149 6.147 1.00 83.44 120 GLY A N 1
ATOM 980 C CA . GLY A 1 120 ? 13.705 -10.622 4.930 1.00 83.44 120 GLY A CA 1
ATOM 981 C C . GLY A 1 120 ? 13.202 -9.517 3.994 1.00 83.44 120 GLY A C 1
ATOM 982 O O . GLY A 1 120 ? 13.622 -8.366 4.126 1.00 83.44 120 GLY A O 1
ATOM 983 N N . PRO A 1 121 ? 12.349 -9.831 3.002 1.00 84.06 121 PRO A N 1
ATOM 984 C CA . PRO A 1 121 ? 11.745 -8.840 2.113 1.00 84.06 121 PRO A CA 1
ATOM 985 C C . PRO A 1 121 ? 10.714 -7.939 2.818 1.00 84.06 121 PRO A C 1
ATOM 987 O O . PRO A 1 121 ? 10.307 -8.148 3.961 1.00 84.06 121 PRO A O 1
ATOM 990 N N . MET A 1 122 ? 10.313 -6.877 2.118 1.00 92.94 122 MET A N 1
ATOM 991 C CA . MET A 1 122 ? 9.088 -6.144 2.427 1.00 92.94 122 MET A CA 1
ATOM 992 C C . MET A 1 122 ? 7.925 -6.821 1.707 1.00 92.94 122 MET A C 1
ATOM 994 O O . MET A 1 122 ? 8.045 -7.145 0.527 1.00 92.94 122 MET A O 1
ATOM 998 N N . GLU A 1 123 ? 6.820 -7.005 2.415 1.00 94.38 123 GLU A N 1
ATOM 999 C CA . GLU A 1 123 ? 5.596 -7.621 1.909 1.00 94.38 123 GLU A CA 1
ATOM 1000 C C . GLU A 1 123 ? 4.460 -6.606 1.999 1.00 94.38 123 GLU A C 1
ATOM 1002 O O . GLU A 1 123 ? 4.411 -5.771 2.912 1.00 94.38 123 GLU A O 1
ATOM 1007 N N . CYS A 1 124 ? 3.547 -6.657 1.039 1.00 95.75 124 CYS A N 1
ATOM 1008 C CA . CYS A 1 124 ? 2.442 -5.723 0.967 1.00 95.75 124 CYS A CA 1
ATOM 1009 C C . CYS A 1 124 ? 1.211 -6.389 0.359 1.00 95.75 124 CYS A C 1
ATOM 1011 O O . CYS A 1 124 ? 1.332 -7.202 -0.549 1.00 95.75 124 CYS A O 1
ATOM 1013 N N . VAL A 1 125 ? 0.034 -6.010 0.844 1.00 96.56 125 VAL A N 1
ATOM 1014 C CA . VAL A 1 125 ? -1.242 -6.303 0.194 1.00 96.56 125 VAL A CA 1
ATOM 1015 C C . VAL A 1 125 ? -2.115 -5.055 0.237 1.00 96.56 125 VAL A C 1
ATOM 1017 O O . VAL A 1 125 ? -2.183 -4.359 1.253 1.00 96.56 125 VAL A O 1
ATOM 1020 N N . VAL A 1 126 ? -2.746 -4.746 -0.887 1.00 96.69 126 VAL A N 1
ATOM 1021 C CA . VAL A 1 126 ? -3.695 -3.649 -1.059 1.00 96.69 126 VAL A CA 1
ATOM 1022 C C . VAL A 1 126 ? -5.080 -4.241 -1.252 1.00 96.69 126 VAL A C 1
ATOM 1024 O O . VAL A 1 126 ? -5.251 -5.114 -2.091 1.00 96.69 126 VAL A O 1
ATOM 1027 N N . PHE A 1 127 ? -6.051 -3.739 -0.503 1.00 95.19 127 PHE A N 1
ATOM 1028 C CA . PHE A 1 127 ? -7.465 -4.059 -0.636 1.00 95.19 127 PHE A CA 1
ATOM 1029 C C . PHE A 1 127 ? -8.159 -2.870 -1.302 1.00 95.19 127 PHE A C 1
ATOM 1031 O O . PHE A 1 127 ? -8.081 -1.743 -0.799 1.00 95.19 127 PHE A O 1
ATOM 1038 N N . LEU A 1 128 ? -8.773 -3.107 -2.460 1.00 92.19 128 LEU A N 1
ATOM 1039 C CA . LEU A 1 128 ? -9.484 -2.110 -3.258 1.00 92.19 128 LEU A CA 1
ATOM 1040 C C . LEU A 1 128 ? -10.749 -2.734 -3.831 1.00 92.19 128 LEU A C 1
ATOM 1042 O O . LEU A 1 128 ? -10.660 -3.690 -4.591 1.00 92.19 128 LEU A O 1
ATOM 1046 N N . ASP A 1 129 ? -11.904 -2.159 -3.505 1.00 83.88 129 ASP A N 1
ATOM 1047 C CA . ASP A 1 129 ? -13.196 -2.501 -4.115 1.00 83.88 129 ASP A CA 1
ATOM 1048 C C . ASP A 1 129 ? -13.509 -4.014 -4.114 1.00 83.88 129 ASP A C 1
ATOM 1050 O O . ASP A 1 129 ? -14.023 -4.557 -5.087 1.00 83.88 129 ASP A O 1
ATOM 1054 N N . GLY A 1 130 ? -13.184 -4.702 -3.012 1.00 81.81 130 GLY A N 1
ATOM 1055 C CA . GLY A 1 130 ? -13.393 -6.148 -2.846 1.00 81.81 130 GLY A CA 1
ATOM 1056 C C . GLY A 1 130 ? -12.316 -7.037 -3.481 1.00 81.81 130 GLY A C 1
ATOM 1057 O O . GLY A 1 130 ? -12.365 -8.256 -3.335 1.00 81.81 130 GLY A O 1
ATOM 1058 N N . GLU A 1 131 ? -11.321 -6.453 -4.148 1.00 89.50 131 GLU A N 1
ATOM 1059 C CA . GLU A 1 131 ? -10.168 -7.157 -4.708 1.00 89.50 131 GLU A CA 1
ATOM 1060 C C . GLU A 1 131 ? -8.912 -6.930 -3.855 1.00 89.50 131 GLU A C 1
ATOM 1062 O O . GLU A 1 131 ? -8.731 -5.887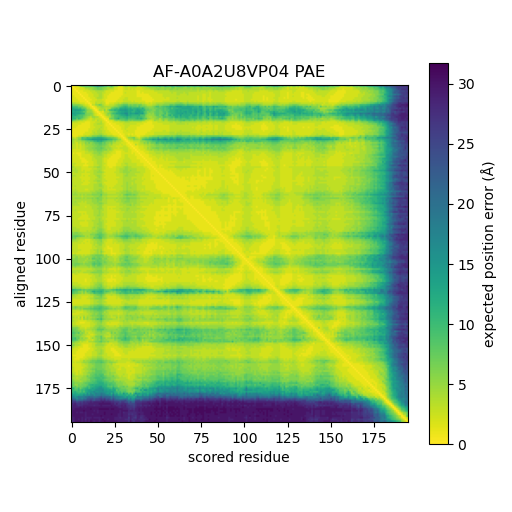 -3.218 1.00 89.50 131 GLU A O 1
ATOM 1067 N N . SER A 1 132 ? -8.010 -7.914 -3.862 1.00 92.31 132 SER A N 1
ATOM 1068 C CA . SER A 1 132 ? -6.712 -7.824 -3.194 1.00 92.31 132 SER A CA 1
ATOM 1069 C C . SER A 1 132 ? -5.565 -7.888 -4.198 1.00 92.31 132 SER A C 1
ATOM 1071 O O . SER A 1 132 ? -5.480 -8.826 -4.990 1.00 92.31 132 SER A O 1
ATOM 1073 N N . PHE A 1 133 ? -4.641 -6.938 -4.108 1.00 93.44 133 PHE A N 1
ATOM 1074 C CA . PHE A 1 133 ? -3.462 -6.827 -4.960 1.00 93.44 133 PHE A CA 1
ATOM 1075 C C . PHE A 1 133 ? -2.200 -6.964 -4.111 1.00 93.44 133 PHE A C 1
ATOM 1077 O O . PHE A 1 133 ? -1.980 -6.183 -3.183 1.00 93.44 133 PHE A O 1
ATOM 1084 N N . GLY A 1 134 ? -1.353 -7.939 -4.432 1.00 93.38 134 GLY A N 1
ATOM 1085 C CA . GLY A 1 134 ? -0.030 -8.101 -3.832 1.00 93.38 134 GLY A CA 1
ATOM 1086 C C . GLY A 1 134 ? 1.045 -7.876 -4.892 1.00 93.38 134 GLY A C 1
ATOM 1087 O O . GLY A 1 134 ? 0.933 -8.464 -5.966 1.00 93.38 134 GLY A O 1
ATOM 1088 N N . PRO A 1 135 ? 2.059 -7.031 -4.653 1.00 93.75 135 PRO A N 1
ATOM 1089 C CA . PRO A 1 135 ? 3.155 -6.910 -5.590 1.00 93.75 135 PRO A CA 1
ATOM 1090 C C . PRO A 1 135 ? 4.083 -8.123 -5.526 1.00 93.75 135 PRO A C 1
ATOM 1092 O O . PRO A 1 135 ? 4.140 -8.843 -4.526 1.00 93.75 135 PRO A O 1
ATOM 1095 N N . ASP A 1 136 ? 4.906 -8.248 -6.559 1.00 90.50 136 ASP A N 1
ATOM 1096 C CA . ASP A 1 136 ? 6.128 -9.037 -6.517 1.00 90.50 136 ASP A CA 1
ATOM 1097 C C . ASP A 1 136 ? 7.121 -8.484 -5.475 1.00 90.50 136 ASP A C 1
ATOM 1099 O O . ASP A 1 136 ? 6.883 -7.520 -4.737 1.00 90.50 136 ASP A O 1
ATOM 1103 N N . ARG A 1 137 ? 8.308 -9.088 -5.427 1.00 90.75 137 ARG A N 1
ATOM 1104 C CA . ARG A 1 137 ? 9.378 -8.689 -4.514 1.00 90.75 137 ARG A CA 1
ATOM 1105 C C . ARG A 1 137 ? 9.768 -7.214 -4.683 1.00 90.75 137 ARG A C 1
ATOM 1107 O O . ARG A 1 137 ? 10.129 -6.761 -5.769 1.00 90.75 137 ARG A O 1
ATOM 1114 N N . PHE A 1 138 ? 9.839 -6.502 -3.558 1.00 94.12 138 PHE A N 1
ATOM 1115 C CA . PHE A 1 138 ? 10.374 -5.142 -3.508 1.00 94.12 138 PHE A CA 1
ATOM 1116 C C . PHE A 1 138 ? 11.860 -5.078 -3.888 1.00 94.12 138 PHE A C 1
ATOM 1118 O O . PHE A 1 138 ? 12.711 -5.764 -3.317 1.00 94.12 138 PHE A O 1
ATOM 1125 N N . GLN A 1 139 ? 12.171 -4.182 -4.821 1.00 91.94 139 GLN A N 1
ATOM 1126 C CA . GLN A 1 139 ? 13.517 -3.792 -5.219 1.00 91.94 139 GLN A CA 1
ATOM 1127 C C . GLN A 1 139 ? 13.943 -2.572 -4.399 1.00 91.94 139 GLN A C 1
ATOM 1129 O O . GLN A 1 139 ? 13.271 -1.539 -4.409 1.00 91.94 139 GLN A O 1
ATOM 1134 N N . HIS A 1 140 ? 15.052 -2.692 -3.669 1.00 90.06 140 HIS A N 1
ATOM 1135 C CA . HIS A 1 140 ? 15.547 -1.643 -2.779 1.00 90.06 140 HIS A CA 1
ATOM 1136 C C . HIS A 1 140 ? 16.501 -0.690 -3.499 1.00 90.06 140 HIS A C 1
ATOM 1138 O O . HIS A 1 140 ? 17.442 -1.114 -4.168 1.00 90.06 140 HIS A O 1
ATOM 1144 N N . ASP A 1 141 ? 16.299 0.610 -3.299 1.00 89.25 141 ASP A N 1
ATOM 1145 C CA . ASP A 1 141 ? 17.231 1.631 -3.762 1.00 89.25 141 ASP A CA 1
ATOM 1146 C C . ASP A 1 141 ? 18.299 1.877 -2.690 1.00 89.25 141 ASP A C 1
ATOM 1148 O O . ASP A 1 141 ? 18.059 2.554 -1.687 1.00 89.25 141 ASP A O 1
ATOM 1152 N N . LEU A 1 142 ? 19.502 1.345 -2.921 1.00 86.75 142 LEU A N 1
ATOM 1153 C CA . LEU A 1 142 ? 20.646 1.466 -2.008 1.00 86.75 142 LEU A CA 1
ATOM 1154 C C . LEU A 1 142 ? 21.113 2.915 -1.797 1.00 86.75 142 LEU A C 1
ATOM 1156 O O . LEU A 1 142 ? 21.847 3.196 -0.851 1.00 86.75 142 LEU A O 1
ATOM 1160 N N . ARG A 1 143 ? 20.711 3.846 -2.670 1.00 88.56 143 ARG A N 1
ATOM 1161 C CA . ARG A 1 143 ? 21.046 5.272 -2.553 1.00 88.56 143 ARG A CA 1
ATOM 1162 C C . ARG A 1 143 ? 20.000 6.053 -1.763 1.00 88.56 143 ARG A C 1
ATOM 1164 O O . ARG A 1 143 ? 20.213 7.235 -1.488 1.00 88.56 143 ARG A O 1
ATOM 1171 N N . SER A 1 144 ? 18.871 5.435 -1.422 1.00 87.62 144 SER A N 1
ATOM 1172 C CA . SER A 1 144 ? 17.835 6.080 -0.627 1.00 87.62 144 SER A CA 1
ATOM 1173 C C . SER A 1 144 ? 18.316 6.327 0.797 1.00 87.62 144 SER A C 1
ATOM 1175 O O . SER A 1 144 ? 18.778 5.415 1.481 1.00 87.62 144 SER A O 1
ATOM 1177 N N . LYS A 1 145 ? 18.146 7.564 1.267 1.00 88.12 145 LYS A N 1
ATOM 1178 C CA . LYS A 1 145 ? 18.368 7.940 2.666 1.00 88.12 145 LYS A CA 1
ATOM 1179 C C . LYS A 1 145 ? 17.062 8.458 3.272 1.00 88.12 145 LYS A C 1
ATOM 1181 O O . LYS A 1 145 ? 16.318 9.150 2.564 1.00 88.12 145 LYS A O 1
ATOM 1186 N N . PRO A 1 146 ? 16.785 8.177 4.556 1.00 88.06 146 PRO A N 1
ATOM 1187 C CA . PRO A 1 146 ? 15.578 8.664 5.213 1.00 88.06 146 PRO A CA 1
ATOM 1188 C C . PRO A 1 146 ? 15.425 10.189 5.091 1.00 88.06 146 PRO A C 1
ATOM 1190 O O . PRO A 1 146 ? 16.389 10.929 5.279 1.00 88.06 146 PRO A O 1
ATOM 1193 N N . GLY A 1 147 ? 14.219 10.656 4.761 1.00 85.62 147 GLY A N 1
ATOM 1194 C CA . GLY A 1 147 ? 13.874 12.082 4.669 1.00 85.62 147 GLY A CA 1
ATOM 1195 C C . GLY A 1 147 ? 14.284 12.787 3.371 1.00 85.62 147 GLY A C 1
ATOM 1196 O O . GLY A 1 147 ? 13.975 13.961 3.199 1.00 85.62 147 GLY A O 1
ATOM 1197 N N . THR A 1 148 ? 14.931 12.095 2.428 1.00 86.62 148 THR A N 1
ATOM 1198 C CA . THR A 1 148 ? 15.361 12.702 1.148 1.00 86.62 148 THR A CA 1
ATOM 1199 C C . THR A 1 148 ? 14.256 12.804 0.096 1.00 86.62 148 THR A C 1
ATOM 1201 O O . THR A 1 148 ? 14.485 13.348 -0.980 1.00 86.62 148 THR A O 1
ATOM 1204 N N . GLY A 1 149 ? 13.076 12.232 0.356 1.00 85.12 149 GLY A N 1
ATOM 1205 C CA . GLY A 1 149 ? 12.002 12.116 -0.636 1.00 85.12 149 GLY A CA 1
ATOM 1206 C C . GLY A 1 149 ? 12.299 11.115 -1.760 1.00 85.12 149 GLY A C 1
ATOM 1207 O O . GLY A 1 149 ? 11.457 10.904 -2.627 1.00 85.12 149 GLY A O 1
ATOM 1208 N N . ARG A 1 150 ? 13.468 10.462 -1.745 1.00 91.06 150 ARG A N 1
ATOM 1209 C CA . ARG A 1 150 ? 13.789 9.348 -2.637 1.00 91.06 150 ARG A CA 1
ATOM 1210 C C . ARG A 1 150 ? 13.075 8.089 -2.152 1.00 91.06 150 ARG A C 1
ATOM 1212 O O . ARG A 1 150 ? 13.055 7.807 -0.954 1.00 91.06 150 ARG A O 1
ATOM 1219 N N . ARG A 1 151 ? 12.486 7.331 -3.081 1.00 93.06 151 ARG A N 1
ATOM 1220 C CA . ARG A 1 151 ? 11.872 6.038 -2.752 1.00 93.06 151 ARG A CA 1
ATOM 1221 C C . ARG A 1 151 ? 12.94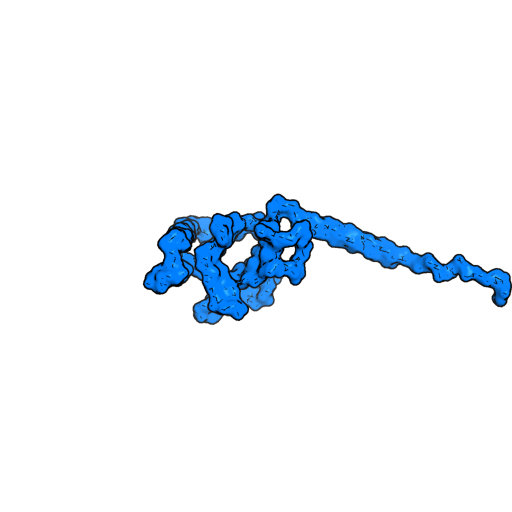5 5.087 -2.227 1.00 93.06 151 ARG A C 1
ATOM 1223 O O . ARG A 1 151 ? 14.007 4.966 -2.833 1.00 93.06 151 ARG A O 1
ATOM 1230 N N . LYS A 1 152 ? 12.656 4.404 -1.123 1.00 93.25 152 LYS A N 1
ATOM 1231 C CA . LYS A 1 152 ? 13.539 3.399 -0.519 1.00 93.25 152 LYS A CA 1
ATOM 1232 C C . LYS A 1 152 ? 13.383 2.035 -1.172 1.00 93.25 152 LYS A C 1
ATOM 1234 O O . LYS A 1 152 ? 14.358 1.294 -1.267 1.00 93.25 152 LYS A O 1
ATOM 1239 N N . ALA A 1 153 ? 12.181 1.709 -1.627 1.00 94.38 153 ALA A N 1
ATOM 1240 C CA . ALA A 1 153 ? 11.932 0.494 -2.382 1.00 94.38 153 ALA A CA 1
ATOM 1241 C C . ALA A 1 153 ? 10.762 0.684 -3.347 1.00 94.38 153 ALA A C 1
ATOM 1243 O O . ALA A 1 153 ? 9.941 1.583 -3.155 1.00 94.38 153 ALA A O 1
ATOM 1244 N N . TYR A 1 154 ? 10.679 -0.161 -4.369 1.00 95.12 154 TYR A N 1
ATOM 1245 C CA . TYR A 1 154 ? 9.503 -0.247 -5.226 1.00 95.12 154 TYR A CA 1
ATOM 1246 C C . TYR A 1 154 ? 9.222 -1.680 -5.663 1.00 95.12 154 TYR A C 1
ATOM 1248 O O . TYR A 1 154 ? 10.127 -2.509 -5.696 1.00 95.12 154 TYR A O 1
ATOM 1256 N N . ALA A 1 155 ? 7.974 -1.950 -6.016 1.00 95.75 155 ALA A N 1
ATOM 1257 C CA . ALA A 1 155 ? 7.526 -3.228 -6.543 1.00 95.75 155 ALA A CA 1
ATOM 1258 C C . ALA A 1 155 ? 6.381 -3.018 -7.538 1.00 95.75 155 ALA A C 1
ATOM 1260 O O . ALA A 1 155 ? 5.809 -1.924 -7.607 1.00 95.75 155 ALA A O 1
ATOM 1261 N N . PHE A 1 156 ? 6.048 -4.064 -8.286 1.00 95.12 156 PHE A N 1
ATOM 1262 C CA . PHE A 1 156 ? 4.931 -4.069 -9.220 1.00 95.12 156 PHE A CA 1
ATOM 1263 C C . PHE A 1 156 ? 4.021 -5.257 -8.930 1.00 95.12 156 PHE A C 1
ATOM 1265 O O . PHE A 1 156 ? 4.500 -6.346 -8.636 1.00 95.12 156 PHE A O 1
ATOM 1272 N N . TYR A 1 157 ? 2.718 -5.033 -9.014 1.00 95.62 157 TYR A N 1
ATOM 1273 C CA . TYR A 1 157 ? 1.765 -6.065 -9.397 1.00 95.62 157 TYR A CA 1
ATOM 1274 C C . TYR A 1 157 ? 1.609 -5.948 -10.912 1.00 95.62 157 TYR A C 1
ATOM 1276 O O . TYR A 1 157 ? 1.146 -4.908 -11.381 1.00 95.62 157 TYR A O 1
ATOM 1284 N N . ASP A 1 158 ? 2.059 -6.952 -11.659 1.00 94.06 158 ASP A N 1
ATOM 1285 C CA . ASP A 1 158 ? 2.049 -6.962 -13.128 1.00 94.06 158 ASP A CA 1
ATOM 1286 C C . ASP A 1 158 ? 1.824 -8.392 -13.657 1.00 94.06 158 ASP A C 1
ATOM 1288 O O . ASP A 1 158 ? 2.743 -9.029 -14.177 1.00 94.06 158 ASP A O 1
ATOM 1292 N N . PRO A 1 159 ? 0.607 -8.942 -13.499 1.00 92.12 159 PRO A N 1
ATOM 1293 C CA . PRO A 1 159 ? 0.304 -10.319 -13.892 1.00 92.12 159 PRO A CA 1
ATOM 1294 C C . PRO A 1 159 ? 0.462 -10.578 -15.399 1.00 92.12 159 PRO A C 1
ATOM 1296 O O . PRO A 1 159 ? 0.610 -11.727 -15.808 1.00 92.12 159 PRO A O 1
ATOM 1299 N N . SER A 1 160 ? 0.421 -9.536 -16.234 1.00 91.31 160 SER A N 1
ATOM 1300 C CA . SER A 1 160 ? 0.555 -9.625 -17.693 1.00 91.31 160 SER A CA 1
ATOM 1301 C C . SER A 1 160 ? 1.970 -9.330 -18.205 1.00 91.31 160 SER A C 1
ATOM 1303 O O . SER A 1 160 ? 2.211 -9.439 -19.409 1.00 91.31 160 SER A O 1
ATOM 1305 N N . GLY A 1 161 ? 2.919 -8.982 -17.329 1.00 91.31 161 GLY A N 1
ATOM 1306 C CA . GLY A 1 161 ? 4.307 -8.695 -17.704 1.00 91.31 161 GLY A CA 1
ATOM 1307 C C . GLY A 1 161 ? 4.470 -7.453 -18.591 1.00 91.31 161 GLY A C 1
ATOM 1308 O O . GLY A 1 161 ? 5.384 -7.395 -19.424 1.00 91.31 161 GLY A O 1
ATOM 1309 N N . LEU A 1 162 ? 3.585 -6.464 -18.446 1.00 91.31 162 LEU A N 1
ATOM 1310 C CA . LEU A 1 162 ? 3.598 -5.220 -19.217 1.00 91.31 162 LEU A CA 1
ATOM 1311 C C . LEU A 1 162 ? 4.830 -4.356 -18.933 1.00 91.31 162 LEU A C 1
ATOM 1313 O O . LEU A 1 162 ? 5.283 -3.635 -19.822 1.00 91.31 162 LEU A O 1
ATOM 1317 N N . TYR A 1 163 ? 5.410 -4.437 -17.737 1.00 90.31 163 TYR A N 1
ATOM 1318 C CA . TYR A 1 163 ? 6.630 -3.719 -17.381 1.00 90.31 163 TYR A CA 1
ATOM 1319 C C . TYR A 1 163 ? 7.841 -4.217 -18.174 1.00 90.31 163 TYR A C 1
ATOM 1321 O O . TYR A 1 163 ? 8.595 -3.418 -18.732 1.00 90.31 163 TYR A O 1
ATOM 1329 N N . GLU A 1 164 ? 8.008 -5.534 -18.296 1.00 90.06 164 GLU A N 1
ATOM 1330 C CA . GLU A 1 164 ? 9.087 -6.112 -19.104 1.00 90.06 164 GLU A CA 1
ATOM 1331 C C . GLU A 1 164 ? 8.834 -5.921 -20.608 1.00 90.06 164 GLU A C 1
ATOM 1333 O O . GLU A 1 164 ? 9.773 -5.697 -21.375 1.00 90.06 164 GLU A O 1
ATOM 1338 N N . ALA A 1 165 ? 7.572 -5.925 -21.051 1.00 90.06 165 ALA A N 1
ATOM 1339 C CA . ALA A 1 165 ? 7.224 -5.538 -22.417 1.00 90.06 165 ALA A CA 1
ATOM 1340 C C . ALA A 1 165 ? 7.623 -4.081 -22.722 1.00 90.06 165 ALA A C 1
ATOM 1342 O O . ALA A 1 165 ? 8.311 -3.840 -23.714 1.00 90.06 165 ALA A O 1
ATOM 1343 N N . MET A 1 166 ? 7.284 -3.139 -21.835 1.00 91.88 166 MET A N 1
ATOM 1344 C CA . MET A 1 166 ? 7.650 -1.724 -21.955 1.00 91.88 166 MET A CA 1
ATOM 1345 C C . MET A 1 166 ? 9.171 -1.536 -22.054 1.00 91.88 166 MET A C 1
ATOM 1347 O O . MET A 1 166 ? 9.638 -0.857 -22.966 1.00 91.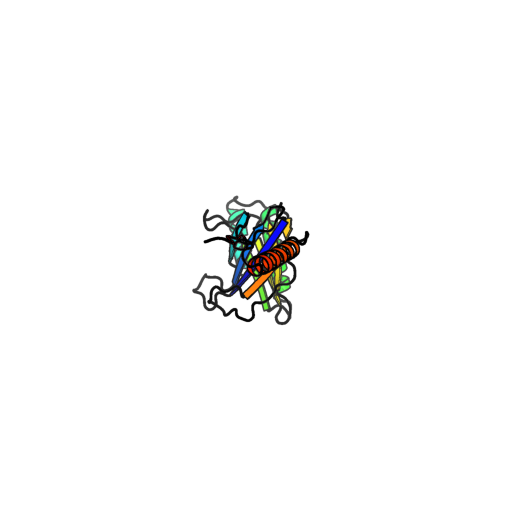88 166 MET A O 1
ATOM 1351 N N . LYS A 1 167 ? 9.959 -2.193 -21.190 1.00 91.06 167 LYS A N 1
ATOM 1352 C CA . LYS A 1 167 ? 11.432 -2.130 -21.253 1.00 91.06 167 LYS A CA 1
ATOM 1353 C C . LYS A 1 167 ? 11.998 -2.614 -22.584 1.00 91.06 167 LYS A C 1
ATOM 1355 O O . LYS A 1 167 ? 12.940 -2.018 -23.101 1.00 91.06 167 LYS A O 1
ATOM 1360 N N . ARG A 1 168 ? 11.456 -3.708 -23.133 1.00 90.69 168 ARG A N 1
ATOM 1361 C CA . ARG A 1 168 ? 11.900 -4.237 -24.433 1.00 90.69 168 ARG A CA 1
ATOM 1362 C C . ARG A 1 168 ? 11.626 -3.242 -25.555 1.00 90.69 168 ARG A C 1
ATOM 1364 O O . ARG A 1 168 ? 12.496 -3.031 -26.393 1.00 90.69 168 ARG A O 1
ATOM 1371 N N . GLU A 1 169 ? 10.457 -2.609 -25.554 1.00 88.56 169 GLU A N 1
ATOM 1372 C CA . GLU A 1 169 ? 10.128 -1.567 -26.532 1.00 88.56 169 GLU A CA 1
ATOM 1373 C C . GLU A 1 169 ? 11.044 -0.340 -26.405 1.00 88.56 169 GLU A C 1
ATOM 1375 O O . GLU A 1 169 ? 11.493 0.195 -27.418 1.00 88.56 169 GLU A O 1
ATOM 1380 N N . GLU A 1 170 ? 11.347 0.100 -25.180 1.00 89.31 170 GLU A N 1
ATOM 1381 C CA . GLU A 1 170 ? 12.273 1.211 -24.925 1.00 89.31 170 GLU A CA 1
ATOM 1382 C C . GLU A 1 170 ? 13.696 0.895 -25.400 1.00 89.31 170 GLU A C 1
ATOM 1384 O O . GLU A 1 170 ? 14.320 1.734 -26.047 1.00 89.31 170 GLU A O 1
ATOM 1389 N N . ALA A 1 171 ? 14.191 -0.320 -25.143 1.00 89.75 171 ALA A N 1
ATOM 1390 C CA . ALA A 1 171 ? 15.502 -0.762 -25.610 1.00 89.75 171 ALA A CA 1
ATOM 1391 C C . ALA A 1 171 ? 15.579 -0.798 -27.144 1.00 89.75 171 ALA A C 1
ATOM 1393 O O . ALA A 1 171 ? 16.514 -0.247 -27.721 1.00 89.75 171 ALA A O 1
ATOM 1394 N N . MET A 1 172 ? 14.564 -1.358 -27.814 1.00 89.19 172 MET A N 1
ATOM 1395 C CA . MET A 1 172 ? 14.504 -1.374 -29.282 1.00 89.19 172 MET A CA 1
ATOM 1396 C C . MET A 1 172 ? 14.470 0.039 -29.878 1.00 89.19 172 MET A C 1
ATOM 1398 O O . MET A 1 172 ? 15.113 0.292 -30.896 1.00 89.19 172 MET A O 1
ATOM 1402 N N . ARG A 1 173 ? 13.746 0.974 -29.247 1.00 87.94 173 ARG A N 1
ATOM 1403 C CA . ARG A 1 173 ? 13.728 2.385 -29.666 1.00 87.94 173 ARG A CA 1
ATOM 1404 C C . ARG A 1 173 ? 15.090 3.041 -29.491 1.00 87.94 173 ARG A C 1
ATOM 1406 O O . ARG A 1 173 ? 15.587 3.628 -30.441 1.00 87.94 173 ARG A O 1
ATOM 1413 N N . ALA A 1 174 ? 15.721 2.875 -28.330 1.00 87.06 174 ALA A N 1
ATOM 1414 C CA . ALA A 1 174 ? 17.049 3.426 -28.073 1.00 87.06 174 ALA A CA 1
ATOM 1415 C C . ALA A 1 174 ? 18.103 2.881 -29.054 1.00 87.06 174 ALA A C 1
ATOM 1417 O O . ALA A 1 174 ? 18.946 3.635 -29.535 1.00 87.06 174 ALA A O 1
ATOM 1418 N N . GLU A 1 175 ? 18.037 1.590 -29.397 1.00 85.81 175 GLU A N 1
ATOM 1419 C CA . GLU A 1 175 ? 18.897 0.987 -30.420 1.00 85.81 175 GLU A CA 1
ATOM 1420 C C . GLU A 1 175 ? 18.620 1.547 -31.821 1.00 85.81 175 GLU A C 1
ATOM 1422 O O . GLU A 1 175 ? 19.561 1.837 -32.562 1.00 85.81 175 GLU A O 1
ATOM 1427 N N . SER A 1 176 ? 17.347 1.720 -32.190 1.00 81.81 176 SER A N 1
ATOM 1428 C CA . SER A 1 176 ? 16.950 2.325 -33.467 1.00 81.81 176 SER A CA 1
ATOM 1429 C C . SER A 1 176 ? 17.436 3.770 -33.580 1.00 81.81 176 SER A C 1
ATOM 1431 O O . SER A 1 176 ? 18.026 4.138 -34.595 1.00 81.81 176 SER A O 1
ATOM 1433 N N . ASP A 1 177 ? 17.248 4.571 -32.532 1.00 83.75 177 ASP A N 1
ATOM 1434 C CA . ASP A 1 177 ? 17.669 5.972 -32.481 1.00 83.75 177 ASP A CA 1
ATOM 1435 C C . ASP A 1 177 ? 19.198 6.090 -32.541 1.00 83.75 177 ASP A C 1
ATOM 1437 O O . ASP A 1 177 ? 19.736 6.925 -33.269 1.00 83.75 177 ASP A O 1
ATOM 1441 N N . ALA A 1 178 ? 19.920 5.205 -31.844 1.00 82.69 178 ALA A N 1
ATOM 1442 C CA . ALA A 1 178 ? 21.377 5.146 -31.906 1.00 82.69 178 ALA A CA 1
ATOM 1443 C C . ALA A 1 178 ? 21.889 4.771 -33.308 1.00 82.69 178 ALA A C 1
ATOM 1445 O O . ALA A 1 178 ? 22.883 5.337 -33.762 1.00 82.69 178 ALA A O 1
ATOM 1446 N N . ARG A 1 179 ? 21.214 3.853 -34.015 1.00 75.38 179 ARG A N 1
ATOM 1447 C CA . ARG A 1 179 ? 21.547 3.497 -35.406 1.00 75.38 179 ARG A CA 1
ATOM 1448 C C . ARG A 1 179 ? 21.247 4.637 -36.378 1.00 75.38 179 ARG A C 1
ATOM 1450 O O . ARG A 1 179 ? 22.079 4.920 -37.234 1.00 75.38 179 ARG A O 1
ATOM 1457 N N . ALA A 1 180 ? 20.108 5.312 -36.227 1.00 73.88 180 ALA A N 1
ATOM 1458 C CA . ALA A 1 180 ? 19.748 6.470 -37.044 1.00 73.88 180 ALA A CA 1
ATOM 1459 C C . ALA A 1 180 ? 20.730 7.639 -36.844 1.00 73.88 180 ALA A C 1
ATOM 1461 O O . ALA A 1 180 ? 21.108 8.293 -37.808 1.00 73.88 180 ALA A O 1
ATOM 1462 N N . ALA A 1 181 ? 21.212 7.855 -35.616 1.00 72.25 181 ALA A N 1
ATOM 1463 C CA . ALA A 1 181 ? 22.233 8.861 -35.317 1.00 72.25 181 ALA A CA 1
ATOM 1464 C C . ALA A 1 181 ? 23.635 8.511 -35.864 1.00 72.25 181 ALA A C 1
ATOM 1466 O O . ALA A 1 181 ? 24.474 9.401 -35.999 1.00 72.25 181 ALA A O 1
ATOM 1467 N N . GLN A 1 182 ? 23.908 7.234 -36.160 1.00 67.75 182 GLN A N 1
ATOM 1468 C CA . GLN A 1 182 ? 25.174 6.766 -36.743 1.00 67.75 182 GLN A CA 1
ATOM 1469 C C . GLN A 1 182 ? 25.182 6.774 -38.277 1.00 67.75 182 GLN A C 1
ATOM 1471 O O . GLN A 1 182 ? 26.259 6.695 -38.868 1.00 67.75 182 GLN A O 1
ATOM 1476 N N . GLN A 1 183 ? 24.022 6.875 -38.931 1.00 53.41 183 GLN A N 1
ATOM 1477 C CA . GLN A 1 183 ? 23.961 7.086 -40.375 1.00 53.41 183 GLN A CA 1
ATOM 1478 C C . GLN A 1 183 ? 24.211 8.576 -40.665 1.00 53.41 183 GLN A C 1
ATOM 1480 O O . GLN A 1 183 ? 23.411 9.414 -40.242 1.00 53.41 183 GLN A O 1
ATOM 1485 N N . PRO A 1 184 ? 25.314 8.955 -41.346 1.00 55.47 184 PRO A N 1
ATOM 1486 C CA . PRO A 1 184 ? 25.466 10.328 -41.814 1.00 55.47 184 PRO A CA 1
ATOM 1487 C C . PRO A 1 184 ? 24.316 10.651 -42.782 1.00 55.47 184 PRO A C 1
ATOM 1489 O O . PRO A 1 184 ? 23.798 9.732 -43.421 1.00 55.47 184 PRO A O 1
ATOM 1492 N N . PRO A 1 185 ? 23.902 11.924 -42.917 1.00 53.16 185 PRO A N 1
ATOM 1493 C CA . PRO A 1 185 ? 22.874 12.287 -43.881 1.00 53.16 185 PRO A CA 1
ATOM 1494 C C . PRO A 1 185 ? 23.322 11.854 -45.283 1.00 53.16 185 PRO A C 1
ATOM 1496 O O . PRO A 1 185 ? 24.259 12.419 -45.852 1.00 53.16 185 PRO A O 1
ATOM 1499 N N . GLU A 1 186 ? 22.669 10.833 -45.838 1.00 56.44 186 GLU A N 1
ATOM 1500 C CA . GLU A 1 186 ? 22.789 10.496 -47.251 1.00 56.44 186 GLU A CA 1
ATOM 1501 C C . GLU A 1 186 ? 22.164 11.638 -48.052 1.00 56.44 186 GLU A C 1
ATOM 1503 O O . GLU A 1 186 ? 20.945 11.744 -48.177 1.00 56.44 186 GLU A O 1
ATOM 1508 N N . GLY A 1 187 ? 23.008 12.541 -48.554 1.00 54.75 187 GLY A N 1
ATOM 1509 C CA . GLY A 1 187 ? 22.544 13.605 -49.436 1.00 54.75 187 GLY A CA 1
ATOM 1510 C C . GLY A 1 187 ? 23.462 14.810 -49.551 1.00 54.75 187 GLY A C 1
ATOM 1511 O O . GLY A 1 187 ? 23.020 15.911 -49.264 1.00 54.75 187 GLY A O 1
ATOM 1512 N N . LEU A 1 188 ? 24.705 14.613 -50.001 1.00 48.69 188 LEU A N 1
ATOM 1513 C CA . LEU A 1 188 ? 25.468 15.590 -50.804 1.00 48.69 188 LEU A CA 1
ATOM 1514 C C . LEU A 1 188 ? 26.501 14.830 -51.670 1.00 48.69 188 LEU A C 1
ATOM 1516 O O . LEU A 1 188 ? 27.687 15.135 -51.697 1.00 48.69 188 LEU A O 1
ATOM 1520 N N . LEU A 1 189 ? 26.045 13.787 -52.372 1.00 53.66 189 LEU A N 1
ATOM 1521 C CA . LEU A 1 189 ? 26.766 13.188 -53.500 1.00 53.66 189 LEU A CA 1
ATOM 1522 C C . LEU A 1 189 ? 25.861 13.232 -54.734 1.00 53.66 189 LEU A C 1
ATOM 1524 O O . LEU A 1 189 ? 25.193 12.274 -55.100 1.00 53.66 189 LEU A O 1
ATOM 1528 N N . GLY A 1 190 ? 25.838 14.415 -55.331 1.00 48.66 190 GLY A N 1
ATOM 1529 C CA . GLY A 1 190 ? 25.282 14.750 -56.637 1.00 48.66 190 GLY A CA 1
ATOM 1530 C C . GLY A 1 190 ? 25.623 16.224 -56.820 1.00 48.66 190 GLY A C 1
ATOM 1531 O O . GLY A 1 190 ? 24.934 17.077 -56.290 1.00 48.66 190 GLY A O 1
ATOM 1532 N N . GLY A 1 191 ? 26.812 16.586 -57.285 1.00 49.62 191 GLY A N 1
ATOM 1533 C CA . GLY A 1 191 ? 27.338 16.222 -58.586 1.00 49.62 191 GLY A CA 1
ATOM 1534 C C . GLY A 1 191 ? 27.124 17.437 -59.477 1.00 49.62 191 GLY A C 1
ATOM 1535 O O . GLY A 1 191 ? 26.032 17.608 -59.999 1.00 49.62 191 GLY A O 1
ATOM 1536 N N . ASP A 1 192 ? 28.155 18.263 -59.631 1.00 54.38 192 ASP A N 1
ATOM 1537 C CA . ASP A 1 192 ? 28.284 19.102 -60.817 1.00 54.38 192 ASP A CA 1
ATOM 1538 C C . ASP A 1 192 ? 29.697 18.870 -61.371 1.00 54.38 192 ASP A C 1
ATOM 1540 O O . ASP A 1 192 ? 30.675 19.290 -60.753 1.00 54.38 192 ASP A O 1
ATOM 1544 N N . PRO A 1 193 ? 29.857 18.094 -62.459 1.00 58.09 193 PRO A N 1
ATOM 1545 C CA . PRO A 1 193 ? 31.164 17.882 -63.069 1.00 58.09 193 PRO A CA 1
ATOM 1546 C C . PRO A 1 193 ? 31.612 19.074 -63.934 1.00 58.09 193 PRO A C 1
ATOM 1548 O O . PRO A 1 193 ? 32.661 18.977 -64.567 1.00 58.09 193 PRO A O 1
ATOM 1551 N N . TRP A 1 194 ? 30.853 20.179 -63.971 1.00 56.12 194 TRP A N 1
ATOM 1552 C CA . TRP A 1 194 ? 31.173 21.369 -64.762 1.00 56.12 194 TRP A CA 1
ATOM 1553 C C . TRP A 1 194 ? 30.694 22.680 -64.110 1.00 56.12 194 TRP A C 1
ATOM 1555 O O . TRP A 1 194 ? 29.761 23.297 -64.618 1.00 56.12 194 TRP A O 1
ATOM 1565 N N . GLN A 1 195 ? 31.371 23.144 -63.052 1.00 44.50 195 GLN A N 1
ATOM 1566 C CA . GLN A 1 195 ? 31.505 24.577 -62.726 1.00 44.50 195 GLN A CA 1
ATOM 1567 C C . GLN A 1 195 ? 32.893 24.884 -62.165 1.00 44.50 195 GLN A C 1
ATOM 1569 O O . GLN A 1 195 ? 33.379 24.091 -61.329 1.00 44.50 195 GLN A O 1
#

Foldseek 3Di:
DFQKKKKFKAQQPDDDPPAARIKIKIFTDDDPADDPVDGPDIWIWGWAQLVVVLVVLVVCVVVVNADPVLSVLSVVVNVVLVVQQPDPQWPHKTKTFTDDPVVPDTDRSWIKIWTDGPPDFIWIWTGDPNDIFTWDTWDADPPDDHNPPDTGTMTMRRPPCNVVVNVVVVVVVVVVVVVVVPDDPPDDPDDDPDD

Organism: NCBI:txid2202828

pLDDT: mean 89.08, std 11.14, range [44.5, 97.81]

Radius of gyration: 23.3 Å; Cα contacts (8 Å, |Δi|>4): 332; chains: 1; bounding box: 55×37×82 Å

Secondary structure (DSSP, 8-state):
--SEEEEEEEE--S--TTS-SEEEEEEEE-SSS--TTS-SEEEEEEEE-HHHHHHHHHHHHHTTSS-HHHHHHHHHHHHHHHHHHTSTTEEEEEEEEEEETTTTEEEEEEEEEEEEESSS-EEEEEEETTEEE--SPPEE-TT--TTSS--SEEEEE-TT-HHHHHHHHHHHHHHHHHHHHHS--S------S--

Mean predicted aligned error: 7.43 Å